Protein AF-A0A392P0U5-F1 (afdb_monomer_lite)

Radius of gyration: 18.91 Å; chains: 1; bounding box: 44×49×59 Å

Structure (mmCIF, N/CA/C/O backbone):
data_AF-A0A392P0U5-F1
#
_entry.id   AF-A0A392P0U5-F1
#
loop_
_atom_site.group_PDB
_atom_site.id
_atom_site.type_symbol
_atom_site.label_atom_id
_atom_site.label_alt_id
_atom_site.label_comp_id
_atom_site.label_asym_id
_atom_site.label_entity_id
_atom_site.label_seq_id
_atom_site.pdbx_PDB_ins_code
_atom_site.Cartn_x
_atom_site.Cartn_y
_atom_site.Cartn_z
_atom_site.occupancy
_atom_site.B_iso_or_equiv
_atom_site.auth_seq_id
_atom_site.auth_comp_id
_atom_site.auth_asym_id
_atom_site.auth_atom_id
_atom_site.pdbx_PDB_model_num
ATOM 1 N N . ARG A 1 1 ? -8.041 27.944 -4.845 1.00 43.91 1 ARG A N 1
ATOM 2 C CA . ARG A 1 1 ? -7.642 28.031 -3.416 1.00 43.91 1 ARG A CA 1
ATOM 3 C C . ARG A 1 1 ? -6.980 26.705 -3.065 1.00 43.91 1 ARG A C 1
ATOM 5 O O . ARG A 1 1 ? -7.657 25.699 -3.201 1.00 43.91 1 ARG A O 1
ATOM 12 N N . ARG A 1 2 ? -5.680 26.665 -2.731 1.00 45.03 2 ARG A N 1
ATOM 13 C CA . ARG A 1 2 ? -5.044 25.423 -2.250 1.00 45.03 2 ARG A CA 1
ATOM 14 C C . ARG A 1 2 ? -5.695 25.061 -0.916 1.00 45.03 2 ARG A C 1
ATOM 16 O O . ARG A 1 2 ? -5.668 25.883 -0.003 1.00 45.03 2 ARG A O 1
ATOM 23 N N . HIS A 1 3 ? -6.332 23.897 -0.835 1.00 48.81 3 HIS A N 1
ATOM 24 C CA . HIS A 1 3 ? -6.765 23.354 0.446 1.00 48.81 3 HIS A CA 1
ATOM 25 C C . HIS A 1 3 ? -5.497 23.015 1.232 1.00 48.81 3 HIS A C 1
ATOM 27 O O . HIS A 1 3 ? -4.807 22.061 0.900 1.00 48.81 3 HIS A O 1
ATOM 33 N N . LEU A 1 4 ? -5.192 23.793 2.274 1.00 58.38 4 LEU A N 1
ATOM 34 C CA . LEU A 1 4 ? -4.120 23.527 3.251 1.00 58.38 4 LEU A CA 1
ATOM 35 C C . LEU A 1 4 ? -4.375 22.249 4.090 1.00 58.38 4 LEU A C 1
ATOM 37 O O . LEU A 1 4 ? -3.761 22.067 5.136 1.00 58.38 4 LEU A O 1
ATOM 41 N N . GLU A 1 5 ? -5.304 21.398 3.651 1.00 76.00 5 GLU A N 1
ATOM 42 C CA . GLU A 1 5 ? -5.783 20.190 4.323 1.00 76.00 5 GLU A CA 1
ATOM 43 C C . GLU A 1 5 ? -5.198 18.909 3.710 1.00 76.00 5 GLU A C 1
ATOM 45 O O . GLU A 1 5 ? -5.207 17.873 4.369 1.00 76.00 5 GLU A O 1
ATOM 50 N N . ASP A 1 6 ? -4.685 18.948 2.472 1.00 89.31 6 ASP A N 1
ATOM 51 C CA . ASP A 1 6 ? -4.038 17.778 1.869 1.00 89.31 6 ASP A CA 1
ATOM 52 C C . ASP A 1 6 ? -2.604 17.643 2.393 1.00 89.31 6 ASP A C 1
ATOM 54 O O . ASP A 1 6 ? -1.661 18.259 1.898 1.00 89.31 6 ASP A O 1
ATOM 58 N N . GLU A 1 7 ? -2.439 16.814 3.420 1.00 92.38 7 GLU A N 1
ATOM 59 C CA . GLU A 1 7 ? -1.135 16.502 4.003 1.00 92.38 7 GLU A CA 1
ATOM 60 C C . GLU A 1 7 ? -0.182 15.810 3.006 1.00 92.38 7 GLU A C 1
ATOM 62 O O . GLU A 1 7 ? 1.023 15.795 3.241 1.00 92.38 7 GLU A O 1
ATOM 67 N N . GLY A 1 8 ? -0.696 15.268 1.894 1.00 92.31 8 GLY A N 1
ATOM 68 C CA . GLY A 1 8 ? 0.068 14.726 0.768 1.00 92.31 8 GLY A CA 1
ATOM 69 C C . GLY A 1 8 ? 0.252 15.708 -0.395 1.00 92.31 8 GLY A C 1
ATOM 70 O O . GLY A 1 8 ? 0.536 15.275 -1.513 1.00 92.31 8 GLY A O 1
ATOM 71 N N . ASP A 1 9 ? 0.047 17.014 -0.203 1.00 92.44 9 ASP A N 1
ATOM 72 C CA . ASP A 1 9 ? 0.317 18.022 -1.237 1.00 92.44 9 ASP A CA 1
ATOM 73 C C . ASP A 1 9 ? 1.823 18.150 -1.524 1.00 92.44 9 ASP A C 1
ATOM 75 O O . ASP A 1 9 ? 2.650 18.108 -0.614 1.00 92.44 9 ASP A O 1
ATOM 79 N N . TRP A 1 10 ? 2.180 18.365 -2.794 1.00 90.88 10 TRP A N 1
ATOM 80 C CA . TRP A 1 10 ? 3.565 18.537 -3.257 1.00 90.88 10 TRP A CA 1
ATOM 81 C C . TRP A 1 10 ? 4.333 19.655 -2.534 1.00 90.88 10 TRP A C 1
ATOM 83 O O . TRP A 1 10 ? 5.558 19.608 -2.449 1.00 90.88 10 TRP A O 1
ATOM 93 N N . LEU A 1 11 ? 3.630 20.637 -1.965 1.00 91.00 11 LEU A N 1
ATOM 94 C CA . LEU A 1 11 ? 4.153 21.594 -0.984 1.00 91.00 11 LEU A CA 1
ATOM 95 C C . LEU A 1 11 ? 5.059 20.940 0.074 1.00 91.00 11 LEU A C 1
ATOM 97 O O . LEU A 1 11 ? 6.048 21.545 0.478 1.00 91.00 11 LEU A O 1
ATOM 101 N N . TYR A 1 12 ? 4.715 19.732 0.523 1.00 91.12 12 TYR A N 1
ATOM 102 C CA . TYR A 1 12 ? 5.422 19.000 1.571 1.00 91.12 12 TYR A CA 1
ATOM 103 C C . TYR A 1 12 ? 6.496 18.046 1.027 1.00 91.12 12 TYR A C 1
ATOM 105 O O . TYR A 1 12 ? 7.096 17.310 1.804 1.00 91.12 12 TYR A O 1
ATOM 113 N N . ALA A 1 13 ? 6.792 18.061 -0.280 1.00 91.12 13 ALA A N 1
ATOM 114 C CA . ALA A 1 13 ? 7.710 17.108 -0.910 1.00 91.12 13 ALA A CA 1
ATOM 115 C C . ALA A 1 13 ? 9.132 17.110 -0.324 1.00 91.12 13 ALA A C 1
ATOM 117 O O . ALA A 1 13 ? 9.810 16.082 -0.358 1.00 91.12 13 ALA A O 1
ATOM 118 N N . SER A 1 14 ? 9.577 18.230 0.253 1.00 90.06 14 SER A N 1
ATOM 119 C CA . SER A 1 14 ? 10.857 18.313 0.966 1.00 90.06 14 SER A CA 1
ATOM 120 C C . SER A 1 14 ? 10.895 17.475 2.248 1.00 90.06 14 SER A C 1
ATOM 122 O O . SER A 1 14 ? 11.969 17.062 2.666 1.00 90.06 14 SER A O 1
ATOM 124 N N . GLU A 1 15 ? 9.744 17.209 2.870 1.00 92.31 15 GLU A N 1
ATOM 125 C CA . GLU A 1 15 ? 9.639 16.338 4.048 1.00 92.31 15 GLU A CA 1
ATOM 126 C C . GLU A 1 15 ? 9.617 14.851 3.669 1.00 92.31 15 GLU A C 1
ATOM 128 O O . GLU A 1 15 ? 9.859 13.995 4.509 1.00 92.31 15 GLU A O 1
ATOM 133 N N . TRP A 1 16 ? 9.288 14.517 2.420 1.00 90.44 16 TRP A N 1
ATOM 134 C CA . TRP A 1 16 ? 9.063 13.131 1.998 1.00 90.44 16 TRP A CA 1
ATOM 135 C C . TRP A 1 16 ? 10.359 12.374 1.763 1.00 90.44 16 TRP A C 1
ATOM 137 O O . TRP A 1 16 ? 10.483 11.201 2.113 1.00 90.44 16 TRP A O 1
ATOM 147 N N . TRP A 1 17 ? 11.299 13.054 1.112 1.00 84.38 17 TRP A N 1
ATOM 148 C CA . TRP A 1 17 ? 12.507 12.453 0.559 1.00 84.38 17 TRP A CA 1
ATOM 149 C C . TRP A 1 17 ? 13.780 12.882 1.279 1.00 84.38 17 TRP A C 1
ATOM 151 O O . TRP A 1 17 ? 14.844 12.354 0.944 1.00 84.38 17 TRP A O 1
ATOM 161 N N . GLY A 1 18 ? 13.660 13.807 2.231 1.00 78.75 18 GLY A N 1
ATOM 162 C CA . GLY A 1 18 ? 14.775 14.500 2.856 1.00 78.75 18 GLY A CA 1
ATOM 163 C C . GLY A 1 18 ? 15.200 15.747 2.084 1.00 78.75 18 GLY A C 1
ATOM 164 O O . GLY A 1 18 ? 14.750 16.019 0.965 1.00 78.75 18 GLY A O 1
ATOM 165 N N . SER A 1 19 ? 16.097 16.511 2.696 1.00 73.69 19 SER A N 1
ATOM 166 C CA . SER A 1 19 ? 16.739 17.686 2.106 1.00 73.69 19 SER A CA 1
ATOM 167 C C . SER A 1 19 ? 18.259 17.522 2.128 1.00 73.69 19 SER A C 1
ATOM 169 O O . SER A 1 19 ? 18.774 16.583 2.724 1.00 73.69 19 SER A O 1
ATOM 171 N N . ALA A 1 20 ? 19.003 18.453 1.525 1.00 64.12 20 ALA A N 1
ATOM 172 C CA . ALA A 1 20 ? 20.469 18.429 1.579 1.00 64.12 20 ALA A CA 1
ATOM 173 C C . ALA A 1 20 ? 21.033 18.477 3.018 1.00 64.12 20 ALA A C 1
ATOM 175 O O . ALA A 1 20 ? 22.194 18.145 3.225 1.00 64.12 20 ALA A O 1
ATOM 176 N N . SER A 1 21 ? 20.230 18.896 4.003 1.00 65.19 21 SER A N 1
ATOM 177 C CA . SER A 1 21 ? 20.602 18.936 5.422 1.00 65.19 21 SER A CA 1
ATOM 178 C C . SER A 1 21 ? 19.964 17.830 6.271 1.00 65.19 21 SER A C 1
ATOM 180 O O . SER A 1 21 ? 20.261 17.747 7.458 1.00 65.19 21 SER A O 1
ATOM 182 N N . ASP A 1 22 ? 19.067 17.019 5.703 1.00 74.38 22 ASP A N 1
ATOM 183 C CA . ASP A 1 22 ? 18.391 15.917 6.395 1.00 74.38 22 ASP A CA 1
ATOM 184 C C . ASP A 1 22 ? 18.201 14.751 5.421 1.00 74.38 22 ASP A C 1
ATOM 186 O O . ASP A 1 22 ? 17.261 14.734 4.626 1.00 74.38 22 ASP A O 1
ATOM 190 N N . GLU A 1 23 ? 19.113 13.781 5.470 1.00 79.00 23 GLU A N 1
ATOM 191 C CA . GLU A 1 23 ? 19.046 12.560 4.655 1.00 79.00 23 GLU A CA 1
ATOM 192 C C . GLU A 1 23 ? 18.018 11.544 5.194 1.00 79.00 23 GLU A C 1
ATOM 194 O O . GLU A 1 23 ? 17.762 10.503 4.578 1.00 79.00 23 GLU A O 1
ATOM 199 N N . GLY A 1 24 ? 17.379 11.860 6.325 1.00 87.81 24 GLY A N 1
ATOM 200 C CA . GLY A 1 24 ? 16.503 10.966 7.060 1.00 87.81 24 GLY A CA 1
ATOM 201 C C . GLY A 1 24 ? 17.257 9.847 7.770 1.00 87.81 24 GLY A C 1
ATOM 202 O O . GLY A 1 24 ? 18.460 9.639 7.624 1.00 87.81 24 GLY A O 1
ATOM 203 N N . LYS A 1 25 ? 16.518 9.076 8.568 1.00 94.00 25 LYS A N 1
ATOM 204 C CA . LYS A 1 25 ? 17.061 7.916 9.284 1.00 94.00 25 LYS A CA 1
ATOM 205 C C . LYS A 1 25 ? 16.688 6.625 8.572 1.00 94.00 25 LYS A C 1
ATOM 207 O O . LYS A 1 25 ? 15.505 6.331 8.424 1.00 94.00 25 LYS A O 1
ATOM 212 N N . THR A 1 26 ? 17.666 5.806 8.207 1.00 95.56 26 THR A N 1
ATOM 213 C CA . THR A 1 26 ? 17.398 4.450 7.708 1.00 95.56 26 THR A CA 1
ATOM 214 C C . THR A 1 26 ? 16.766 3.602 8.810 1.00 95.56 26 THR A C 1
ATOM 216 O O . THR A 1 26 ? 17.362 3.389 9.866 1.00 95.56 26 THR A O 1
ATOM 219 N N . VAL A 1 27 ? 15.545 3.127 8.567 1.00 96.62 27 VAL A N 1
ATOM 220 C CA . VAL A 1 27 ? 14.785 2.263 9.489 1.00 96.62 27 VAL A CA 1
ATOM 221 C C . VAL A 1 27 ? 14.705 0.818 9.004 1.00 96.62 27 VAL A C 1
ATOM 223 O O . VAL A 1 27 ? 14.401 -0.076 9.788 1.00 96.62 27 VAL A O 1
ATOM 226 N N . LEU A 1 28 ? 15.011 0.579 7.729 1.00 97.25 28 LEU A N 1
ATOM 227 C CA . LEU A 1 28 ? 15.149 -0.748 7.145 1.00 97.25 28 LEU A CA 1
ATOM 228 C C . LEU A 1 28 ? 16.136 -0.684 5.982 1.00 97.25 28 LEU A C 1
ATOM 230 O O . LEU A 1 28 ? 16.102 0.262 5.197 1.00 97.25 28 LEU A O 1
ATOM 234 N N . ARG A 1 29 ? 17.003 -1.690 5.868 1.00 97.00 29 ARG A N 1
ATOM 235 C CA . ARG A 1 29 ? 17.875 -1.893 4.709 1.00 97.00 29 ARG A CA 1
ATOM 236 C C . ARG A 1 29 ? 18.190 -3.373 4.570 1.00 97.00 29 ARG A C 1
ATOM 238 O O . ARG A 1 29 ? 18.635 -3.989 5.534 1.00 97.00 29 ARG A O 1
ATOM 245 N N . SER A 1 30 ? 17.962 -3.936 3.393 1.00 97.38 30 SER A N 1
ATOM 246 C CA . SER A 1 30 ? 18.321 -5.321 3.086 1.00 97.38 30 SER A CA 1
ATOM 247 C C . SER A 1 30 ? 18.485 -5.511 1.578 1.00 97.38 30 SER A C 1
ATOM 249 O O . SER A 1 30 ? 18.120 -4.640 0.795 1.00 97.38 30 SER A O 1
ATOM 251 N N . THR A 1 31 ? 19.053 -6.642 1.169 1.00 96.56 31 THR A N 1
ATOM 252 C CA . THR A 1 31 ? 19.209 -6.999 -0.248 1.00 96.56 31 THR A CA 1
ATOM 253 C C . THR A 1 31 ? 18.070 -7.918 -0.673 1.00 96.56 31 THR A C 1
ATOM 255 O O . THR A 1 31 ? 17.779 -8.903 0.006 1.00 96.56 31 THR A O 1
ATOM 258 N N . SER A 1 32 ? 17.412 -7.574 -1.775 1.00 93.94 32 SER A N 1
ATOM 259 C CA . SER A 1 32 ? 16.322 -8.331 -2.382 1.00 93.94 32 SER A CA 1
ATOM 260 C C . SER A 1 32 ? 16.833 -9.596 -3.066 1.00 93.94 32 SER A C 1
ATOM 262 O O . SER A 1 32 ? 17.845 -9.580 -3.765 1.00 93.94 32 SER A O 1
ATOM 264 N N . GLY A 1 33 ? 16.081 -10.689 -2.917 1.00 92.12 33 GLY A N 1
ATOM 265 C CA . GLY A 1 33 ? 16.272 -11.923 -3.685 1.00 92.12 33 GLY A CA 1
ATOM 266 C C . GLY A 1 33 ? 15.507 -11.955 -5.015 1.00 92.12 33 GLY A C 1
ATOM 267 O O . GLY A 1 33 ? 15.472 -12.999 -5.661 1.00 92.12 33 GLY A O 1
ATOM 268 N N . LYS A 1 34 ? 14.848 -10.854 -5.404 1.00 90.56 34 LYS A N 1
ATOM 269 C CA . LYS A 1 34 ? 13.916 -10.771 -6.544 1.00 90.56 34 LYS A CA 1
ATOM 270 C C . LYS A 1 34 ? 14.302 -9.721 -7.591 1.00 90.56 34 LYS A C 1
ATOM 272 O O . LYS A 1 34 ? 13.491 -9.388 -8.441 1.00 90.56 34 LYS A O 1
ATOM 277 N N . GLY A 1 35 ? 15.542 -9.230 -7.558 1.00 83.50 35 GLY A N 1
ATOM 278 C CA . GLY A 1 35 ? 16.073 -8.331 -8.591 1.00 83.50 35 GLY A CA 1
ATOM 279 C C . GLY A 1 35 ? 15.910 -6.836 -8.305 1.00 83.50 35 GLY A C 1
ATOM 280 O O . GLY A 1 35 ? 16.438 -6.029 -9.055 1.00 83.50 35 GLY A O 1
ATOM 281 N N . ASN A 1 36 ? 15.302 -6.447 -7.179 1.00 89.25 36 ASN A N 1
ATOM 282 C CA . ASN A 1 36 ? 15.199 -5.034 -6.776 1.00 89.25 36 ASN A CA 1
ATOM 283 C C . ASN A 1 36 ? 16.497 -4.466 -6.165 1.00 89.25 36 ASN A C 1
ATOM 285 O O . ASN A 1 36 ? 16.523 -3.338 -5.676 1.00 89.25 36 ASN A O 1
ATOM 289 N N . GLY A 1 37 ? 17.576 -5.257 -6.141 1.00 92.56 37 GLY A N 1
ATOM 290 C CA . GLY A 1 37 ? 18.853 -4.871 -5.548 1.00 92.56 37 GLY A CA 1
ATOM 291 C C . GLY A 1 37 ? 18.733 -4.574 -4.050 1.00 92.56 37 GLY A C 1
ATOM 292 O O . GLY A 1 37 ? 18.245 -5.409 -3.289 1.00 92.56 37 GLY A O 1
ATOM 293 N N . VAL A 1 38 ? 19.201 -3.412 -3.593 1.00 95.25 38 VAL A N 1
ATOM 294 C CA . VAL A 1 38 ? 19.081 -3.016 -2.178 1.00 95.25 38 VAL A CA 1
ATOM 295 C C . VAL A 1 38 ? 17.749 -2.319 -1.932 1.00 95.25 38 VAL A C 1
ATOM 297 O O . VAL A 1 38 ? 17.516 -1.241 -2.460 1.00 95.25 38 VAL A O 1
ATOM 300 N N . VAL A 1 39 ? 16.920 -2.872 -1.051 1.00 96.56 39 VAL A N 1
ATOM 301 C CA . VAL A 1 39 ? 15.686 -2.230 -0.585 1.00 96.56 39 VAL A CA 1
ATOM 302 C C . VAL A 1 39 ? 15.972 -1.489 0.716 1.00 96.56 39 VAL A C 1
ATOM 304 O O . VAL A 1 39 ? 16.401 -2.096 1.705 1.00 96.56 39 VAL A O 1
ATOM 307 N N . SER A 1 40 ? 15.719 -0.182 0.739 1.00 96.12 40 SER A N 1
ATOM 308 C CA . SER A 1 40 ? 15.883 0.658 1.926 1.00 96.12 40 SER A CA 1
ATOM 309 C C . SER A 1 40 ? 14.642 1.503 2.211 1.00 96.12 40 SER A C 1
ATOM 311 O O . SER A 1 40 ? 13.916 1.908 1.305 1.00 96.12 40 SER A O 1
ATOM 313 N N . VAL A 1 41 ? 14.377 1.753 3.496 1.00 97.19 41 VAL A N 1
ATOM 314 C CA . VAL A 1 41 ? 13.339 2.683 3.952 1.00 97.19 41 VAL A CA 1
ATOM 315 C C . VAL A 1 41 ? 13.977 3.735 4.843 1.00 97.19 41 VAL A C 1
ATOM 317 O O . VAL A 1 41 ? 14.573 3.400 5.872 1.00 97.19 41 VAL A O 1
ATOM 320 N N . THR A 1 42 ? 13.808 5.006 4.477 1.00 95.94 42 THR A N 1
ATOM 321 C CA . THR A 1 42 ? 14.214 6.145 5.307 1.00 95.94 42 THR A CA 1
ATOM 322 C C . THR A 1 42 ? 13.023 6.832 5.959 1.00 95.94 42 THR A C 1
ATOM 324 O O . THR A 1 42 ? 11.899 6.820 5.455 1.00 95.94 42 THR A O 1
ATOM 327 N N . ALA A 1 43 ? 13.277 7.382 7.139 1.00 96.62 43 ALA A N 1
ATOM 328 C CA . ALA A 1 43 ? 12.330 8.050 8.007 1.00 96.62 43 ALA A CA 1
ATOM 329 C C . ALA A 1 43 ? 12.621 9.547 8.060 1.00 96.62 43 ALA A C 1
ATOM 331 O O . ALA A 1 43 ? 13.726 9.930 8.441 1.00 96.62 43 ALA A O 1
ATOM 332 N N . HIS A 1 44 ? 11.604 10.359 7.781 1.00 95.25 44 HIS A N 1
ATOM 333 C CA . HIS A 1 44 ? 11.684 11.819 7.825 1.00 95.25 44 HIS A CA 1
ATOM 334 C C . HIS A 1 44 ? 10.571 12.377 8.717 1.00 95.25 44 HIS A C 1
ATOM 336 O O . HIS A 1 44 ? 9.471 11.813 8.729 1.00 95.25 44 HIS A O 1
ATOM 342 N N . PRO A 1 45 ? 10.803 13.446 9.493 1.00 94.06 45 PRO A N 1
ATOM 343 C CA . PRO A 1 45 ? 9.744 14.089 10.267 1.00 94.06 45 PRO A CA 1
ATOM 344 C C . PRO A 1 45 ? 8.619 14.613 9.363 1.00 94.06 45 PRO A C 1
ATOM 346 O O . PRO A 1 45 ? 8.884 15.107 8.271 1.00 94.06 45 PRO A O 1
ATOM 349 N N . SER A 1 46 ? 7.368 14.549 9.825 1.00 94.44 46 SER A N 1
ATOM 350 C CA . SER A 1 46 ? 6.260 15.262 9.179 1.00 94.44 46 SER A CA 1
ATOM 351 C C . SER A 1 46 ? 5.821 16.457 10.018 1.00 94.44 46 SER A C 1
ATOM 353 O O . SER A 1 46 ? 5.650 16.337 11.232 1.00 94.44 46 SER A O 1
ATOM 355 N N . SER A 1 47 ? 5.592 17.604 9.374 1.00 92.62 47 SER A N 1
ATOM 356 C CA . SER A 1 47 ? 5.079 18.806 10.052 1.00 92.62 47 SER A CA 1
ATOM 357 C C . SER A 1 47 ? 3.576 18.748 10.351 1.00 92.62 47 SER A C 1
ATOM 359 O O . SER A 1 47 ? 3.056 19.574 11.109 1.00 92.62 47 SER A O 1
ATOM 361 N N . ARG A 1 48 ? 2.864 17.783 9.754 1.00 93.06 48 ARG A N 1
ATOM 362 C CA . ARG A 1 48 ? 1.411 17.620 9.864 1.00 93.06 48 ARG A CA 1
ATOM 363 C C . ARG A 1 48 ? 1.028 16.223 10.373 1.00 93.06 48 ARG A C 1
ATOM 365 O O . ARG A 1 48 ? 1.768 15.278 10.105 1.00 93.06 48 ARG A O 1
ATOM 372 N N . PRO A 1 49 ? -0.129 16.072 11.029 1.00 92.69 49 PRO A N 1
ATOM 373 C CA . PRO A 1 49 ? -0.878 17.141 11.680 1.00 92.69 49 PRO A CA 1
ATOM 374 C C . PRO A 1 49 ? -0.029 17.805 12.770 1.00 92.69 49 PRO A C 1
ATOM 376 O O . PRO A 1 49 ? 0.941 17.231 13.280 1.00 92.69 49 PRO A O 1
ATOM 379 N N . ASN A 1 50 ? -0.371 19.045 13.109 1.00 90.25 50 ASN A N 1
ATOM 380 C CA . ASN A 1 50 ? 0.411 19.790 14.088 1.00 90.25 50 ASN A CA 1
ATOM 381 C C . ASN A 1 50 ? 0.243 19.177 15.493 1.00 90.25 50 ASN A C 1
ATOM 383 O O . ASN A 1 50 ? -0.756 18.516 15.780 1.00 90.25 50 ASN A O 1
ATOM 387 N N . ARG A 1 51 ? 1.195 19.417 16.403 1.00 91.00 51 ARG A N 1
ATOM 388 C CA . ARG A 1 51 ? 1.183 18.795 17.741 1.00 91.00 51 ARG A CA 1
ATOM 389 C C . ARG A 1 51 ? -0.076 19.103 18.566 1.00 91.00 51 ARG A C 1
ATOM 391 O O . ARG A 1 51 ? -0.483 18.274 19.374 1.00 91.00 51 ARG A O 1
ATOM 398 N N . MET A 1 52 ? -0.725 20.249 18.348 1.00 90.50 52 MET A N 1
ATOM 399 C CA . MET A 1 52 ? -1.975 20.599 19.038 1.00 90.50 52 MET A CA 1
ATOM 400 C C . MET A 1 52 ? -3.144 19.703 18.602 1.00 90.50 52 MET A C 1
ATOM 402 O O . MET A 1 52 ? -4.061 19.452 19.384 1.00 90.50 52 MET A O 1
ATOM 406 N N . GLU A 1 53 ? -3.095 19.172 17.379 1.00 91.44 53 GLU A N 1
ATOM 407 C CA . GLU A 1 53 ? -4.108 18.272 16.819 1.00 91.44 53 GLU A CA 1
ATOM 408 C C . GLU A 1 53 ? -3.945 16.821 17.290 1.00 91.44 53 GLU A C 1
ATOM 410 O O . GLU A 1 53 ? -4.882 16.031 17.169 1.00 91.44 53 GLU A O 1
ATOM 415 N N . TRP A 1 54 ? -2.804 16.452 17.885 1.00 94.81 54 TRP A N 1
ATOM 416 C CA . TRP A 1 54 ? -2.554 15.072 18.322 1.00 94.81 54 TRP A CA 1
ATOM 417 C C . TRP A 1 54 ? -3.554 14.619 19.387 1.00 94.81 54 TRP A C 1
ATOM 419 O O . TRP A 1 54 ? -4.064 13.509 19.303 1.00 94.81 54 TRP A O 1
ATOM 429 N N . SER A 1 55 ? -3.948 15.509 20.301 1.00 93.50 55 SER A N 1
ATOM 430 C CA . SER A 1 55 ? -4.975 15.227 21.319 1.00 93.50 55 SER A CA 1
ATOM 431 C C . SER A 1 55 ? -6.348 14.864 20.729 1.00 93.50 55 SER A C 1
ATOM 433 O O . SER A 1 55 ? -7.150 14.168 21.354 1.00 93.50 55 SER A O 1
ATOM 435 N N . LYS A 1 56 ? -6.662 15.343 19.518 1.00 93.50 56 LYS A N 1
ATOM 436 C CA . LYS A 1 56 ? -7.882 14.961 18.795 1.00 93.50 56 LYS A CA 1
ATOM 437 C C . LYS A 1 56 ? -7.756 13.537 18.257 1.00 93.50 56 LYS A C 1
ATOM 439 O O . LYS A 1 56 ? -8.711 12.775 18.367 1.00 93.50 56 LYS A O 1
ATOM 444 N N . MET A 1 57 ? -6.587 13.184 17.721 1.00 93.50 57 MET A N 1
ATOM 445 C CA . MET A 1 57 ? -6.302 11.828 17.254 1.00 93.50 57 MET A CA 1
ATOM 446 C C . MET A 1 57 ? -6.282 10.818 18.408 1.00 93.50 57 MET A C 1
ATOM 448 O O . MET A 1 57 ? -6.904 9.771 18.299 1.00 93.50 57 MET A O 1
ATOM 452 N N . GLU A 1 58 ? -5.647 11.148 19.534 1.00 94.75 58 GLU A N 1
ATOM 453 C CA . GLU A 1 58 ? -5.619 10.296 20.734 1.00 94.75 58 GLU A CA 1
ATOM 454 C C . GLU A 1 58 ? -7.037 10.004 21.248 1.00 94.75 58 GLU A C 1
ATOM 456 O O . GLU A 1 58 ? -7.382 8.850 21.486 1.00 94.75 58 GLU A O 1
ATOM 461 N N . ARG A 1 59 ? -7.906 11.024 21.323 1.00 93.19 59 ARG A N 1
ATOM 462 C CA . ARG A 1 59 ? -9.324 10.832 21.686 1.00 93.19 59 ARG A CA 1
ATOM 463 C C . ARG A 1 59 ? -10.076 9.948 20.697 1.00 93.19 59 ARG A C 1
ATOM 465 O O . ARG A 1 59 ? -10.890 9.130 21.108 1.00 93.19 59 ARG A O 1
ATOM 472 N N . TRP A 1 60 ? -9.817 10.112 19.404 1.00 92.69 60 TRP A N 1
ATOM 473 C CA . TRP A 1 60 ? -10.440 9.285 18.376 1.00 92.69 60 TRP A CA 1
ATOM 474 C C . TRP A 1 60 ? -9.977 7.823 18.448 1.00 92.69 60 TRP A C 1
ATOM 476 O O . TRP A 1 60 ? -10.804 6.922 18.319 1.00 92.69 60 TRP A O 1
ATOM 486 N N . LEU A 1 61 ? -8.687 7.578 18.709 1.00 91.75 61 LEU A N 1
ATOM 487 C CA . LEU A 1 61 ? -8.155 6.233 18.946 1.00 91.75 61 LEU A CA 1
ATOM 488 C C . LEU A 1 61 ? -8.802 5.610 20.182 1.00 91.75 61 LEU A C 1
ATOM 490 O O . LEU A 1 61 ? -9.229 4.463 20.125 1.00 91.75 61 LEU A O 1
ATOM 494 N N . GLN A 1 62 ? -8.941 6.382 21.261 1.00 89.50 62 GLN A N 1
ATOM 495 C CA . GLN A 1 62 ? -9.575 5.919 22.491 1.00 89.50 62 GLN A CA 1
ATOM 496 C C . GLN A 1 62 ? -11.040 5.522 22.271 1.00 89.50 62 GLN A C 1
ATOM 498 O O . GLN A 1 62 ? -11.445 4.430 22.661 1.00 89.50 62 GLN A O 1
ATOM 503 N N . GLN A 1 63 ? -11.810 6.356 21.566 1.00 90.06 63 GLN A N 1
ATOM 504 C CA . GLN A 1 63 ? -13.188 6.028 21.201 1.00 90.06 63 GLN A CA 1
ATOM 505 C C . GLN A 1 63 ? -13.256 4.736 20.372 1.00 90.06 63 GLN A C 1
ATOM 507 O O . GLN A 1 63 ? -14.121 3.895 20.599 1.00 90.06 63 GLN A O 1
ATOM 512 N N . ARG A 1 64 ? -12.325 4.539 19.430 1.00 89.19 64 ARG A N 1
ATOM 513 C CA . ARG A 1 64 ? -12.258 3.300 18.646 1.00 89.19 64 ARG A CA 1
ATOM 514 C C . ARG A 1 64 ? -11.897 2.076 19.478 1.00 89.19 64 ARG A C 1
ATOM 516 O O . ARG A 1 64 ? -12.475 1.022 19.240 1.00 89.19 64 ARG A O 1
ATOM 523 N N . CYS A 1 65 ? -10.981 2.198 20.437 1.00 88.75 65 CYS A N 1
ATOM 524 C CA . CYS A 1 65 ? -10.681 1.120 21.380 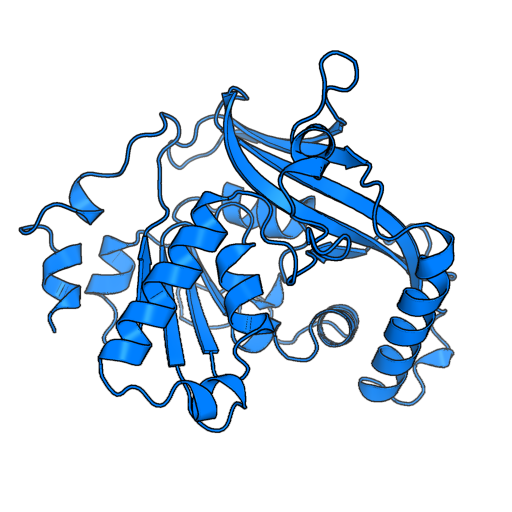1.00 88.75 65 CYS A CA 1
ATOM 525 C C . CYS A 1 65 ? -11.940 0.677 22.131 1.00 88.75 65 CYS A C 1
ATOM 527 O O . CYS A 1 65 ? -12.190 -0.517 22.246 1.00 88.75 65 CYS A O 1
ATOM 529 N N . GLU A 1 66 ? -12.749 1.629 22.598 1.00 87.06 66 GLU A N 1
ATOM 530 C CA . GLU A 1 66 ? -14.000 1.347 23.311 1.00 87.06 66 GLU A CA 1
ATOM 531 C C . GLU A 1 66 ? -15.072 0.721 22.406 1.00 87.06 66 GLU A C 1
ATOM 533 O O . GLU A 1 66 ? -15.795 -0.167 22.854 1.00 87.06 66 GLU A O 1
ATOM 538 N N . GLU A 1 67 ? -15.155 1.141 21.137 1.00 87.81 67 GLU A N 1
ATOM 539 C CA . GLU A 1 67 ? -16.050 0.545 20.132 1.00 87.81 67 GLU A CA 1
ATOM 540 C C . GLU A 1 67 ? -15.678 -0.910 19.809 1.00 87.81 67 GLU A C 1
ATOM 542 O O . GLU A 1 67 ? -16.556 -1.766 19.717 1.00 87.81 67 GLU A O 1
ATOM 547 N N . VAL A 1 68 ? -14.385 -1.180 19.614 1.00 85.00 68 VAL A N 1
ATOM 548 C CA . VAL A 1 68 ? -13.863 -2.501 19.230 1.00 85.00 68 VAL A CA 1
ATOM 549 C C . VAL A 1 68 ? -13.858 -3.463 20.417 1.00 85.00 68 VAL A C 1
ATOM 551 O O . VAL A 1 68 ? -14.177 -4.641 20.274 1.00 85.00 68 VAL A O 1
ATOM 554 N N . HIS A 1 69 ? -13.514 -2.968 21.605 1.00 80.88 69 HIS A N 1
ATOM 555 C CA . HIS A 1 69 ? -13.396 -3.783 22.803 1.00 80.88 69 HIS A CA 1
ATOM 556 C C . HIS A 1 69 ? -13.970 -3.051 24.029 1.00 80.88 69 HIS A C 1
ATOM 558 O O . HIS A 1 69 ? -13.240 -2.396 24.780 1.00 80.88 69 HIS A O 1
ATOM 564 N N . PRO A 1 70 ? -15.285 -3.161 24.286 1.00 76.56 70 PRO A N 1
ATOM 565 C CA . PRO A 1 70 ? -15.901 -2.558 25.463 1.00 76.56 70 PRO A CA 1
ATOM 566 C C . PRO A 1 70 ? -15.207 -3.024 26.754 1.00 76.56 70 PRO A C 1
ATOM 568 O O . PRO A 1 70 ? -15.131 -4.218 27.030 1.00 76.56 70 PRO A O 1
ATOM 571 N N . GLY A 1 71 ? -14.683 -2.083 27.547 1.00 66.94 71 GLY A N 1
ATOM 572 C CA . GLY A 1 71 ? -13.914 -2.384 28.764 1.00 66.94 71 GLY A CA 1
ATOM 573 C C . GLY A 1 71 ? -12.387 -2.382 28.600 1.00 66.94 71 GLY A C 1
ATOM 574 O O . GLY A 1 71 ? -11.681 -2.625 29.576 1.00 66.94 71 GLY A O 1
ATOM 575 N N . TYR A 1 72 ? -11.857 -2.028 27.420 1.00 65.12 72 TYR A N 1
ATOM 576 C CA . TYR A 1 72 ? -10.407 -1.933 27.162 1.00 65.12 72 TYR A CA 1
ATOM 577 C C . TYR A 1 72 ? -9.651 -0.880 27.991 1.00 65.12 72 TYR A C 1
ATOM 579 O O . TYR A 1 72 ? -8.423 -0.832 27.959 1.00 65.12 72 TYR A O 1
ATOM 587 N N . GLY A 1 73 ? -10.353 -0.035 28.754 1.00 57.81 73 GLY A N 1
ATOM 588 C CA . GLY A 1 73 ? -9.763 1.065 29.528 1.00 57.81 73 GLY A CA 1
ATOM 589 C C . GLY A 1 73 ? -8.733 0.649 30.590 1.00 57.81 73 GLY A C 1
ATOM 590 O O . GLY A 1 73 ? -8.015 1.504 31.100 1.00 57.81 73 GLY A O 1
ATOM 591 N N . GLY A 1 74 ? -8.621 -0.645 30.914 1.00 62.84 74 GLY A N 1
ATOM 592 C CA . GLY A 1 74 ? -7.600 -1.164 31.831 1.00 62.84 74 GLY A CA 1
ATOM 593 C C . GLY A 1 74 ? -6.194 -1.285 31.231 1.00 62.84 74 GLY A C 1
ATOM 594 O O . GLY A 1 74 ? -5.230 -1.420 31.981 1.00 62.84 74 GLY A O 1
ATOM 595 N N . ASP A 1 75 ? -6.058 -1.224 29.903 1.00 67.75 75 ASP A N 1
ATOM 596 C CA . ASP A 1 75 ? -4.817 -1.572 29.197 1.00 67.75 75 ASP A CA 1
ATOM 597 C C . ASP A 1 75 ? -3.995 -0.347 28.742 1.00 67.75 75 ASP A C 1
ATOM 599 O O . ASP A 1 75 ? -3.056 -0.490 27.956 1.00 67.75 75 ASP A O 1
ATOM 603 N N . GLY A 1 76 ? -4.319 0.839 29.278 1.00 76.75 76 GLY A N 1
ATOM 604 C CA . GLY A 1 76 ? -3.636 2.115 29.032 1.00 76.75 76 GLY A CA 1
ATOM 605 C C . GLY A 1 76 ? -4.071 2.818 27.740 1.00 76.75 76 GLY A C 1
ATOM 606 O O . GLY A 1 76 ? -4.375 2.177 26.735 1.00 76.75 76 GLY A O 1
ATOM 607 N N . ASN A 1 77 ? -4.078 4.154 27.750 1.00 87.19 77 ASN A N 1
ATOM 608 C CA . ASN A 1 77 ? -4.469 4.938 26.576 1.00 87.19 77 ASN A CA 1
ATOM 609 C C . ASN A 1 77 ? -3.404 4.856 25.471 1.00 87.19 77 ASN A C 1
ATOM 611 O O . ASN A 1 77 ? -2.205 4.739 25.747 1.00 87.19 77 ASN A O 1
ATOM 615 N N . LEU A 1 78 ? -3.831 4.984 24.212 1.00 91.19 78 LEU A N 1
ATOM 616 C CA . LEU A 1 78 ? -2.916 5.165 23.083 1.00 91.19 78 LEU A CA 1
ATOM 617 C C . LEU A 1 78 ? -2.459 6.624 22.998 1.00 91.19 78 LEU A C 1
ATOM 619 O O . LEU A 1 78 ? -3.277 7.542 22.924 1.00 91.19 78 LEU A O 1
ATOM 623 N N . ARG A 1 79 ? -1.142 6.832 22.962 1.00 94.19 79 ARG A N 1
ATOM 624 C CA . ARG A 1 79 ? -0.506 8.145 22.806 1.00 94.19 79 ARG A CA 1
ATOM 625 C C . ARG A 1 79 ? 0.157 8.273 21.459 1.00 94.19 79 ARG A C 1
ATOM 627 O O . ARG A 1 79 ? 0.805 7.341 20.990 1.00 94.19 79 ARG A O 1
ATOM 634 N N . VAL A 1 80 ? 0.022 9.447 20.855 1.00 96.56 80 VAL A N 1
ATOM 635 C CA . VAL A 1 80 ? 0.688 9.773 19.595 1.00 96.56 80 VAL A CA 1
ATOM 636 C C . VAL A 1 80 ? 2.101 10.251 19.904 1.00 96.56 80 VAL A C 1
ATOM 638 O O . VAL A 1 80 ? 2.304 11.254 20.586 1.00 96.56 80 VAL A O 1
ATOM 641 N N . LEU A 1 81 ? 3.087 9.534 19.369 1.00 96.00 81 LEU A N 1
ATOM 642 C CA . LEU A 1 81 ? 4.505 9.884 19.479 1.00 96.00 81 LEU A CA 1
ATOM 643 C C . LEU A 1 81 ? 4.935 10.859 18.380 1.00 96.00 81 LEU A C 1
ATOM 645 O O . LEU A 1 81 ? 5.842 11.666 18.577 1.00 96.00 81 LEU A O 1
ATOM 649 N N . GLY A 1 82 ? 4.278 10.788 17.223 1.00 96.50 82 GLY A N 1
ATOM 650 C CA . GLY A 1 82 ? 4.478 11.719 16.124 1.00 96.50 82 GLY A CA 1
ATOM 651 C C . GLY A 1 82 ? 4.085 11.142 14.774 1.00 96.50 82 GLY A C 1
ATOM 652 O O . GLY A 1 82 ? 3.554 10.036 14.675 1.00 96.50 82 GLY A O 1
ATOM 653 N N . TYR A 1 83 ? 4.375 11.914 13.730 1.00 97.38 83 TYR A N 1
ATOM 654 C CA . TYR A 1 83 ? 4.121 11.548 12.344 1.00 97.38 83 TYR A CA 1
ATOM 655 C C . TYR A 1 83 ? 5.412 11.635 11.549 1.00 97.38 83 TYR A C 1
ATOM 657 O O . TYR A 1 83 ? 6.219 12.548 11.738 1.00 97.38 83 TYR A O 1
ATOM 665 N N . GLN A 1 84 ? 5.612 10.665 10.668 1.00 96.75 84 GLN A N 1
ATOM 666 C CA . GLN A 1 84 ? 6.809 10.560 9.852 1.00 96.75 84 GLN A CA 1
ATOM 667 C C . GLN A 1 84 ? 6.442 10.207 8.417 1.00 96.75 84 GLN A C 1
ATOM 669 O O . GLN A 1 84 ? 5.509 9.443 8.168 1.00 96.75 84 GLN A O 1
ATOM 674 N N . TRP A 1 85 ? 7.213 10.727 7.474 1.00 97.06 85 TRP A N 1
ATOM 675 C CA . TRP A 1 85 ? 7.250 10.204 6.121 1.00 97.06 85 TRP A CA 1
ATOM 676 C C . TRP A 1 85 ? 8.196 9.006 6.066 1.00 97.06 85 TRP A C 1
ATOM 678 O O . TRP A 1 85 ? 9.223 8.952 6.752 1.00 97.06 85 TRP A O 1
ATOM 688 N N . ARG A 1 86 ? 7.818 8.014 5.266 1.00 97.25 86 ARG A N 1
ATOM 689 C CA . ARG A 1 86 ? 8.606 6.821 4.975 1.00 97.25 86 ARG A CA 1
ATOM 690 C C . ARG A 1 86 ? 8.852 6.762 3.483 1.00 97.25 86 ARG A C 1
ATOM 692 O O . ARG A 1 86 ? 7.890 6.722 2.719 1.00 97.25 86 ARG A O 1
ATOM 699 N N . ALA A 1 87 ? 10.118 6.752 3.096 1.00 95.81 87 ALA A N 1
ATOM 700 C CA . ALA A 1 87 ? 10.544 6.691 1.708 1.00 95.81 87 ALA A CA 1
ATOM 701 C C . ALA A 1 87 ? 11.181 5.332 1.421 1.00 95.81 87 ALA A C 1
ATOM 703 O O . ALA A 1 87 ? 12.256 5.043 1.943 1.00 95.81 87 ALA A O 1
ATOM 704 N N . LEU A 1 88 ? 10.516 4.523 0.598 1.00 95.62 88 LEU A N 1
ATOM 705 C CA . LEU A 1 88 ? 11.039 3.270 0.062 1.00 95.62 88 LEU A CA 1
ATOM 706 C C . LEU A 1 88 ? 11.907 3.561 -1.162 1.00 95.62 88 LEU A C 1
ATOM 708 O O . LEU A 1 88 ? 11.491 4.306 -2.058 1.00 95.62 88 LEU A O 1
ATOM 712 N N . ARG A 1 89 ? 13.094 2.959 -1.205 1.00 93.31 89 ARG A N 1
ATOM 713 C CA . ARG A 1 89 ? 14.049 3.101 -2.302 1.00 93.31 89 ARG A CA 1
ATOM 714 C C . ARG A 1 89 ? 14.622 1.759 -2.722 1.00 93.31 89 ARG A C 1
ATOM 716 O O . ARG A 1 89 ? 14.818 0.885 -1.876 1.00 93.31 89 ARG A O 1
ATOM 723 N N . PHE A 1 90 ? 14.943 1.655 -4.007 1.00 93.56 90 PHE A N 1
ATOM 724 C CA . PHE A 1 90 ? 15.801 0.603 -4.546 1.00 93.56 90 PHE A CA 1
ATOM 725 C C . PHE A 1 90 ? 17.174 1.174 -4.878 1.00 93.56 90 PHE A C 1
ATOM 727 O O . PHE A 1 90 ? 17.286 2.300 -5.367 1.00 93.56 90 PHE A O 1
ATOM 734 N N . ASN A 1 91 ? 18.220 0.411 -4.567 1.00 91.19 91 ASN A N 1
ATOM 735 C CA . ASN A 1 91 ? 19.621 0.752 -4.823 1.00 91.19 91 ASN A CA 1
ATOM 736 C C . ASN A 1 91 ? 20.025 2.136 -4.293 1.00 91.19 91 ASN A C 1
ATOM 738 O O . ASN A 1 91 ? 20.914 2.779 -4.838 1.00 91.19 91 ASN A O 1
ATOM 742 N N . ASP A 1 92 ? 19.332 2.608 -3.251 1.00 82.38 92 ASP A N 1
ATOM 743 C CA . ASP A 1 92 ? 19.459 3.935 -2.638 1.00 82.38 92 ASP A CA 1
ATOM 744 C C . ASP A 1 92 ? 19.149 5.133 -3.583 1.00 82.38 92 ASP A C 1
ATOM 746 O O . ASP A 1 92 ? 19.038 6.275 -3.129 1.00 82.38 92 ASP A O 1
ATOM 750 N N . VAL A 1 93 ? 18.883 4.881 -4.872 1.00 77.38 93 VAL A N 1
ATOM 751 C CA . VAL A 1 93 ? 18.649 5.897 -5.913 1.00 77.38 93 VAL A CA 1
ATOM 752 C C . VAL A 1 93 ? 17.178 5.954 -6.327 1.00 77.38 93 VAL A C 1
ATOM 754 O O . VAL A 1 93 ? 16.569 7.029 -6.289 1.00 77.38 93 VAL A O 1
ATOM 757 N N . THR A 1 94 ? 16.587 4.814 -6.680 1.00 80.88 94 THR A N 1
ATOM 758 C CA . THR A 1 94 ? 15.255 4.751 -7.288 1.00 80.88 94 THR A CA 1
ATOM 759 C C . THR A 1 94 ? 14.185 4.980 -6.229 1.00 80.88 94 THR A C 1
ATOM 761 O O . THR A 1 94 ? 14.068 4.221 -5.266 1.00 80.88 94 THR A O 1
ATOM 764 N N . ARG A 1 95 ? 13.404 6.055 -6.378 1.00 81.19 95 ARG A N 1
ATOM 765 C CA . ARG A 1 95 ? 12.326 6.427 -5.452 1.00 81.19 95 ARG A CA 1
ATOM 766 C C . ARG A 1 95 ? 11.070 5.631 -5.780 1.00 81.19 95 ARG A C 1
ATOM 768 O O . ARG A 1 95 ? 10.364 5.975 -6.716 1.00 81.19 95 ARG A O 1
ATOM 775 N N . GLN A 1 96 ? 10.785 4.614 -4.977 1.00 84.81 96 GLN A N 1
ATOM 776 C CA . GLN A 1 96 ? 9.694 3.677 -5.244 1.00 84.81 96 GLN A CA 1
ATOM 777 C C . GLN A 1 96 ? 8.379 4.116 -4.607 1.00 84.81 96 GLN A C 1
ATOM 779 O O . GLN A 1 96 ? 7.323 4.083 -5.224 1.00 84.81 96 GLN A O 1
ATOM 784 N N . SER A 1 97 ? 8.402 4.541 -3.342 1.00 92.88 97 SER A N 1
ATOM 785 C CA . SER A 1 97 ? 7.170 4.936 -2.652 1.00 92.88 97 SER A CA 1
ATOM 786 C C . SER A 1 97 ? 7.424 5.921 -1.522 1.00 92.88 97 SER A C 1
ATOM 788 O O . SER A 1 97 ? 8.438 5.850 -0.831 1.00 92.88 97 SER A O 1
ATOM 790 N N . THR A 1 98 ? 6.452 6.801 -1.283 1.00 95.31 98 THR A N 1
ATOM 791 C CA . THR A 1 98 ? 6.366 7.614 -0.066 1.00 95.31 98 THR A CA 1
ATOM 792 C C . THR A 1 98 ? 5.037 7.373 0.620 1.00 95.31 98 THR A C 1
ATOM 794 O O . THR A 1 98 ? 3.981 7.483 -0.002 1.00 95.31 98 THR A O 1
ATOM 797 N N . THR A 1 99 ? 5.087 7.122 1.924 1.00 97.12 99 THR A N 1
ATOM 798 C CA . THR A 1 99 ? 3.892 6.958 2.754 1.00 97.12 99 THR A CA 1
ATOM 799 C C . THR A 1 99 ? 4.021 7.777 4.025 1.00 97.12 99 THR A C 1
ATOM 801 O O . THR A 1 99 ? 5.106 7.859 4.602 1.00 97.12 99 THR A O 1
ATOM 804 N N . LYS A 1 100 ? 2.914 8.328 4.511 1.00 97.69 100 LYS A N 1
ATOM 805 C CA . LYS A 1 100 ? 2.869 8.957 5.829 1.00 97.69 100 LYS A CA 1
ATOM 806 C C . LYS A 1 100 ? 2.488 7.935 6.888 1.00 97.69 100 LYS A C 1
ATOM 808 O O . LYS A 1 100 ? 1.580 7.144 6.661 1.00 97.69 100 LYS A O 1
ATOM 813 N N . VAL A 1 101 ? 3.145 7.968 8.040 1.00 97.94 101 VAL A N 1
ATOM 814 C CA . VAL A 1 101 ? 2.937 7.023 9.140 1.00 97.94 101 VAL A CA 1
ATOM 815 C C . VAL A 1 101 ? 2.754 7.780 10.447 1.00 97.94 101 VAL A C 1
ATOM 817 O O . VAL A 1 101 ? 3.537 8.671 10.769 1.00 97.94 101 VAL A O 1
ATOM 820 N N . MET A 1 102 ? 1.728 7.406 11.204 1.00 97.75 102 MET A N 1
ATOM 821 C CA . MET A 1 102 ? 1.548 7.796 12.598 1.00 97.75 102 MET A CA 1
ATOM 822 C C . MET A 1 102 ? 2.216 6.762 13.499 1.00 97.75 102 MET A C 1
ATOM 824 O O . MET A 1 102 ? 2.046 5.559 13.300 1.00 97.75 102 MET A O 1
ATOM 828 N N . LEU A 1 103 ? 2.953 7.239 14.496 1.00 97.06 103 LEU A N 1
ATOM 829 C CA . LEU A 1 103 ? 3.571 6.420 15.526 1.00 97.06 103 LEU A CA 1
ATOM 830 C C . LEU A 1 103 ? 2.771 6.575 16.812 1.00 97.06 103 LEU A C 1
ATOM 832 O O . LEU A 1 103 ? 2.527 7.697 17.263 1.00 97.06 103 LEU A O 1
ATOM 836 N N . THR A 1 104 ? 2.394 5.453 17.410 1.00 95.69 104 THR A N 1
ATOM 837 C CA . THR A 1 104 ? 1.672 5.426 18.685 1.00 95.69 104 THR A CA 1
ATOM 838 C C . THR A 1 104 ? 2.280 4.411 19.635 1.00 95.69 104 THR A C 1
ATOM 840 O O . THR A 1 104 ? 2.929 3.467 19.197 1.00 95.69 104 THR A O 1
ATOM 843 N N . CYS A 1 105 ? 2.074 4.587 20.932 1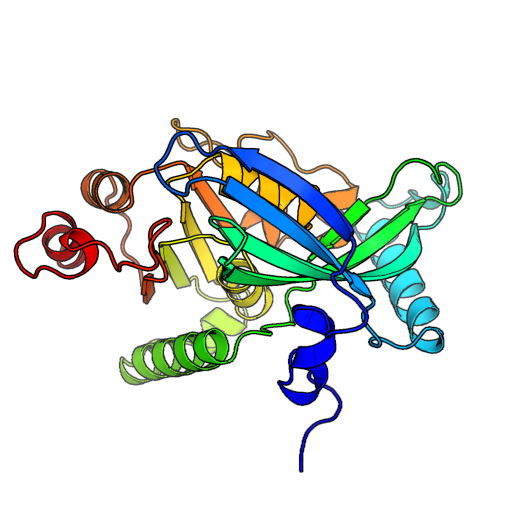.00 94.12 105 CYS A N 1
ATOM 844 C CA . CYS A 1 105 ? 2.362 3.567 21.937 1.00 94.12 105 CYS A CA 1
ATOM 845 C C . CYS A 1 105 ? 1.258 3.561 22.991 1.00 94.12 105 CYS A C 1
ATOM 847 O O . CYS A 1 105 ? 0.431 4.475 23.040 1.00 94.12 105 CYS A O 1
ATOM 849 N N . ARG A 1 106 ? 1.244 2.537 23.843 1.00 89.88 106 ARG A N 1
ATOM 850 C CA . ARG A 1 106 ? 0.391 2.552 25.034 1.00 89.88 106 ARG A CA 1
ATOM 851 C C . ARG A 1 106 ? 1.133 3.183 26.196 1.00 89.88 106 ARG A C 1
ATOM 853 O O . ARG A 1 106 ? 2.314 2.906 26.384 1.00 89.88 106 ARG A O 1
ATOM 860 N N . GLU A 1 107 ? 0.430 3.966 27.011 1.00 89.25 107 GLU A N 1
ATOM 861 C CA . GLU A 1 107 ? 1.022 4.615 28.193 1.00 89.25 107 GLU A CA 1
ATOM 862 C C . GLU A 1 107 ? 1.674 3.614 29.156 1.00 89.25 107 GLU A C 1
ATOM 864 O O . GLU A 1 107 ? 2.720 3.904 29.730 1.00 89.25 107 GLU A O 1
ATOM 869 N N . ASN A 1 108 ? 1.086 2.426 29.307 1.00 88.12 108 ASN A N 1
ATOM 870 C CA . ASN A 1 108 ? 1.594 1.376 30.190 1.00 88.12 108 ASN A CA 1
ATOM 871 C C . ASN A 1 108 ? 2.679 0.483 29.555 1.00 88.12 108 ASN A C 1
ATOM 873 O O . ASN A 1 108 ? 3.286 -0.305 30.275 1.00 88.12 108 ASN A O 1
ATOM 877 N N . LYS A 1 109 ? 2.904 0.580 28.236 1.00 89.88 109 LYS A N 1
ATOM 878 C CA . LYS A 1 109 ? 3.887 -0.205 27.464 1.00 89.88 109 LYS A CA 1
ATOM 879 C C . LYS A 1 109 ? 4.584 0.690 26.428 1.00 89.88 109 LYS A C 1
ATOM 881 O O . LYS A 1 109 ? 4.392 0.504 25.220 1.00 89.88 109 LYS A O 1
ATOM 886 N N . PRO A 1 110 ? 5.335 1.718 26.868 1.00 88.25 110 PRO A N 1
ATOM 887 C CA . PRO A 1 110 ? 5.934 2.709 25.974 1.00 88.25 110 PRO A CA 1
ATOM 888 C C . PRO A 1 110 ? 6.991 2.125 25.022 1.00 88.25 110 PRO A C 1
ATOM 890 O O . PRO A 1 110 ? 7.307 2.745 24.009 1.00 88.25 110 PRO A O 1
ATOM 893 N N . GLU A 1 111 ? 7.529 0.943 25.322 1.00 91.50 111 GLU A N 1
ATOM 894 C CA . GLU A 1 111 ? 8.472 0.198 24.488 1.00 91.50 111 GLU A CA 1
ATOM 895 C C . GLU A 1 111 ? 7.837 -0.400 23.223 1.00 91.50 111 GLU A C 1
ATOM 897 O O . GLU A 1 111 ? 8.543 -0.678 22.251 1.00 91.50 111 GLU A O 1
ATOM 902 N N . LEU A 1 112 ? 6.512 -0.580 23.211 1.00 90.75 112 LEU A N 1
ATOM 903 C CA . LEU A 1 112 ? 5.775 -1.107 22.067 1.00 90.75 112 LEU A CA 1
ATOM 904 C C . LEU A 1 112 ? 5.236 0.042 21.215 1.00 90.75 112 LEU A C 1
ATOM 906 O O . LEU A 1 112 ? 4.233 0.679 21.548 1.00 90.75 112 LEU A O 1
ATOM 910 N N . VAL A 1 113 ? 5.913 0.292 20.093 1.00 94.31 113 VAL A N 1
ATOM 911 C CA . VAL A 1 113 ? 5.520 1.310 19.114 1.00 94.31 113 VAL A CA 1
ATOM 912 C C . VAL A 1 113 ? 4.737 0.670 17.975 1.00 94.31 113 VAL A C 1
ATOM 914 O O . VAL A 1 113 ? 5.238 -0.209 17.276 1.00 94.31 113 VAL A O 1
ATOM 917 N N . TYR A 1 114 ? 3.530 1.173 17.746 1.00 95.06 114 TYR A N 1
ATOM 918 C CA . TYR A 1 114 ? 2.657 0.777 16.653 1.00 95.06 114 TYR A CA 1
ATOM 919 C C . TYR A 1 114 ? 2.697 1.821 15.540 1.00 95.06 114 TYR A C 1
ATOM 921 O O . TYR A 1 114 ? 2.648 3.032 15.790 1.00 95.06 114 TYR A O 1
ATOM 929 N N . LEU A 1 115 ? 2.773 1.338 14.303 1.00 96.94 115 LEU A N 1
ATOM 930 C CA . LEU A 1 115 ? 2.838 2.155 13.100 1.00 96.94 115 LEU A CA 1
ATOM 931 C C . LEU A 1 115 ? 1.518 2.052 12.341 1.00 96.94 115 LEU A C 1
ATOM 933 O O . LEU A 1 115 ? 1.093 0.955 11.998 1.00 96.94 115 LEU A O 1
ATOM 937 N N . MET A 1 116 ? 0.921 3.197 12.021 1.00 97.25 116 MET A N 1
ATOM 938 C CA . MET A 1 116 ? -0.279 3.266 11.192 1.00 97.25 116 MET A CA 1
ATOM 939 C C . MET A 1 116 ? -0.022 4.153 9.979 1.00 97.25 116 MET A C 1
ATOM 941 O O . MET A 1 116 ? 0.069 5.382 10.101 1.00 97.25 116 MET A O 1
ATOM 945 N N . GLN A 1 117 ? 0.069 3.544 8.798 1.00 97.88 117 GLN A N 1
ATOM 946 C CA . GLN A 1 117 ? 0.061 4.290 7.545 1.00 97.88 117 GLN A CA 1
ATOM 947 C C . GLN A 1 117 ? -1.209 5.145 7.444 1.00 97.88 117 GLN A C 1
ATOM 949 O O . GLN A 1 117 ? -2.306 4.687 7.752 1.00 97.88 117 GLN A O 1
ATOM 954 N N . GLN A 1 118 ? -1.068 6.404 7.038 1.00 96.75 118 GLN A N 1
ATOM 955 C CA . GLN A 1 118 ? -2.170 7.354 6.940 1.00 96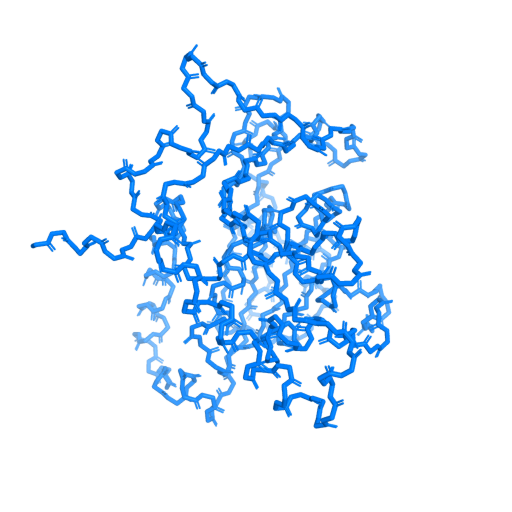.75 118 GLN A CA 1
ATOM 956 C C . GLN A 1 118 ? -2.859 7.208 5.576 1.00 96.75 118 GLN A C 1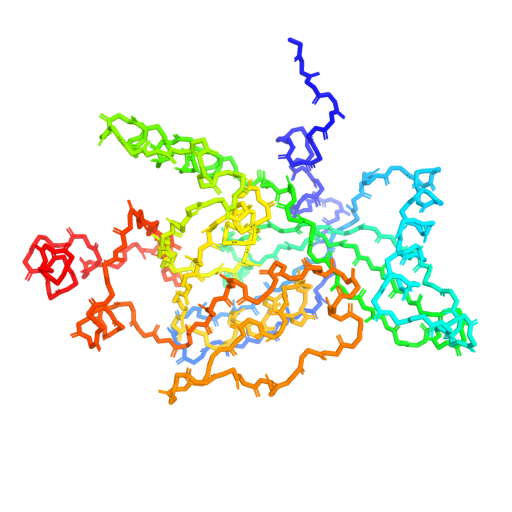
ATOM 958 O O . GLN A 1 118 ? -2.347 7.711 4.574 1.00 96.75 118 GLN A O 1
ATOM 963 N N . PRO A 1 119 ? -4.036 6.557 5.511 1.00 95.62 119 PRO A N 1
ATOM 964 C CA . PRO A 1 119 ? -4.628 6.108 4.250 1.00 95.62 119 PRO A CA 1
ATOM 965 C C . PRO A 1 119 ? -5.154 7.254 3.378 1.00 95.62 119 PRO A C 1
ATOM 967 O O . PRO A 1 119 ? -5.453 7.065 2.209 1.00 95.62 119 PRO A O 1
ATOM 970 N N . HIS A 1 120 ? -5.312 8.452 3.941 1.00 93.00 120 HIS A N 1
ATOM 971 C CA . HIS A 1 120 ? -5.787 9.629 3.221 1.00 93.00 120 HIS A CA 1
ATOM 972 C C . HIS A 1 120 ? -4.663 10.366 2.474 1.00 93.00 120 HIS A C 1
ATOM 974 O O . HIS A 1 120 ? -4.962 11.263 1.691 1.00 93.00 120 HIS A O 1
ATOM 980 N N . CYS A 1 121 ? -3.400 9.999 2.709 1.00 93.94 121 CYS A N 1
ATOM 981 C CA . CYS A 1 121 ? -2.233 10.659 2.139 1.00 93.94 121 CYS A CA 1
ATOM 982 C C . CYS A 1 121 ? -1.711 9.912 0.906 1.00 93.94 121 CYS A C 1
ATOM 984 O O . CYS A 1 121 ? -0.974 8.934 1.031 1.00 93.94 121 CYS A O 1
ATOM 986 N N . LEU A 1 122 ? -2.009 10.430 -0.286 1.00 95.06 122 LEU A N 1
ATOM 987 C CA . LEU A 1 122 ? -1.284 10.076 -1.509 1.00 95.06 122 LEU A CA 1
ATOM 988 C C . LEU A 1 122 ? -0.247 11.161 -1.788 1.00 95.06 122 LEU A C 1
ATOM 990 O O . LEU A 1 122 ? -0.589 12.208 -2.319 1.00 95.06 122 LEU A O 1
ATOM 994 N N . ALA A 1 123 ? 1.007 10.938 -1.403 1.00 93.12 123 ALA A N 1
ATOM 995 C CA . ALA A 1 123 ? 2.062 11.936 -1.584 1.00 93.12 123 ALA A CA 1
ATOM 996 C C . ALA A 1 123 ? 2.470 12.079 -3.058 1.00 93.12 123 ALA A C 1
ATOM 998 O O . ALA A 1 123 ? 2.432 13.165 -3.634 1.00 93.12 123 ALA A O 1
ATOM 999 N N . VAL A 1 124 ? 2.844 10.970 -3.700 1.00 91.44 124 VAL A N 1
ATOM 1000 C CA . VAL A 1 124 ? 3.428 11.035 -5.042 1.00 91.44 124 VAL A CA 1
ATOM 1001 C C . VAL A 1 124 ? 2.348 11.412 -6.073 1.00 91.44 124 VAL A C 1
ATOM 1003 O O . VAL A 1 124 ? 1.345 10.703 -6.173 1.00 91.44 124 VAL A O 1
ATOM 1006 N N . PRO A 1 125 ? 2.510 12.507 -6.849 1.00 92.12 125 PRO A N 1
ATOM 1007 C CA . PRO A 1 125 ? 1.434 13.039 -7.690 1.00 92.12 125 PRO A CA 1
ATOM 1008 C C . PRO A 1 125 ? 0.872 12.058 -8.723 1.00 92.12 125 PRO A C 1
ATOM 1010 O O . PRO A 1 125 ? -0.326 12.104 -9.003 1.00 92.12 125 PRO A O 1
ATOM 1013 N N . TYR A 1 126 ? 1.700 11.156 -9.262 1.00 93.88 126 TYR A N 1
ATOM 1014 C CA . TYR A 1 126 ? 1.247 10.190 -10.265 1.00 93.88 126 TYR A CA 1
ATOM 1015 C C . TYR A 1 126 ? 0.148 9.263 -9.716 1.00 93.88 126 TYR A C 1
ATOM 1017 O O . TYR A 1 126 ? -0.774 8.935 -10.454 1.00 93.88 126 TYR A O 1
ATOM 1025 N N . LEU A 1 127 ? 0.154 8.943 -8.414 1.00 95.50 127 LEU A N 1
ATOM 1026 C CA . LEU A 1 127 ? -0.895 8.135 -7.781 1.00 95.50 127 LEU A CA 1
ATOM 1027 C C . LEU A 1 127 ? -2.250 8.850 -7.790 1.00 95.50 127 LEU A C 1
ATOM 1029 O O . LEU A 1 127 ? -3.277 8.227 -8.052 1.00 95.50 127 LEU A O 1
ATOM 1033 N N . LYS A 1 128 ? -2.267 10.172 -7.565 1.00 95.56 128 LYS A N 1
ATOM 1034 C CA . LYS A 1 128 ? -3.499 10.974 -7.678 1.00 95.56 128 LYS A CA 1
ATOM 1035 C C . LYS A 1 128 ? -4.019 10.958 -9.117 1.00 95.56 128 LYS A C 1
ATOM 1037 O O . LYS A 1 128 ? -5.223 10.821 -9.327 1.00 95.56 128 LYS A O 1
ATOM 1042 N N . SER A 1 129 ? -3.118 11.049 -10.097 1.00 96.94 129 SER A N 1
ATOM 1043 C CA . SER A 1 129 ? -3.467 10.942 -11.518 1.00 96.94 129 SER A CA 1
ATOM 1044 C C . SER A 1 129 ? -4.024 9.563 -11.870 1.00 96.94 129 SER A C 1
ATOM 1046 O O . SER A 1 129 ? -5.060 9.497 -12.525 1.00 96.94 129 SER A O 1
ATOM 1048 N N . MET A 1 130 ? -3.400 8.479 -11.394 1.00 96.69 130 MET A N 1
ATOM 1049 C CA . MET A 1 130 ? -3.878 7.108 -11.603 1.00 96.69 130 MET A CA 1
ATOM 1050 C C . MET A 1 130 ? -5.286 6.930 -11.041 1.00 96.69 130 MET A C 1
ATOM 1052 O O . MET A 1 130 ? -6.188 6.546 -11.781 1.00 96.69 130 MET A O 1
ATOM 1056 N N . VAL A 1 131 ? -5.508 7.283 -9.771 1.00 96.75 131 VAL A N 1
ATOM 1057 C CA . VAL A 1 131 ? -6.830 7.188 -9.132 1.00 96.75 131 VAL A CA 1
ATOM 1058 C C . VAL A 1 131 ? -7.877 8.003 -9.894 1.00 96.75 131 VAL A C 1
ATOM 1060 O O . VAL A 1 131 ? -8.967 7.502 -10.161 1.00 96.75 131 VAL A O 1
ATOM 1063 N N . SER A 1 132 ? -7.548 9.241 -10.274 1.00 96.44 132 SER A N 1
ATOM 1064 C CA . SER A 1 132 ? -8.454 10.115 -11.027 1.00 96.44 132 SER A CA 1
ATOM 1065 C C . SER A 1 132 ? -8.829 9.518 -12.386 1.00 96.44 132 SER A C 1
ATOM 1067 O O . SER A 1 132 ? -10.014 9.414 -12.712 1.00 96.44 132 SER A O 1
ATOM 1069 N N . ALA A 1 133 ? -7.834 9.070 -13.158 1.00 97.06 133 ALA A N 1
ATOM 1070 C CA . ALA A 1 133 ? -8.042 8.467 -14.469 1.00 97.06 133 ALA A CA 1
ATOM 1071 C C . ALA A 1 133 ? -8.851 7.167 -14.368 1.00 97.06 133 ALA A C 1
ATOM 1073 O O . ALA A 1 133 ? -9.837 7.007 -15.086 1.00 97.06 133 ALA A O 1
ATOM 1074 N N . GLY A 1 134 ? -8.490 6.281 -13.434 1.00 95.25 134 GLY A N 1
ATOM 1075 C CA . GLY A 1 134 ? -9.188 5.020 -13.208 1.00 95.25 134 GLY A CA 1
ATOM 1076 C C . GLY A 1 134 ? -10.655 5.241 -12.842 1.00 95.25 134 GLY A C 1
ATOM 1077 O O . GLY A 1 134 ? -11.547 4.734 -13.522 1.00 95.25 134 GLY A O 1
ATOM 1078 N N . LEU A 1 135 ? -10.932 6.035 -11.801 1.00 94.00 135 LEU A N 1
ATOM 1079 C CA . LEU A 1 135 ? -12.309 6.268 -11.344 1.00 94.00 135 LEU A CA 1
ATOM 1080 C C . LEU A 1 135 ? -13.159 6.972 -12.404 1.00 94.00 135 LEU A C 1
ATOM 1082 O O . LEU A 1 135 ? -14.336 6.646 -12.548 1.00 94.00 135 LEU A O 1
ATOM 1086 N N . THR A 1 136 ? -12.568 7.885 -13.178 1.00 94.19 136 THR A N 1
ATOM 1087 C CA . THR A 1 136 ? -13.264 8.548 -14.290 1.00 94.19 136 THR A CA 1
ATOM 1088 C C . THR A 1 136 ? -13.589 7.566 -15.416 1.00 94.19 136 THR A C 1
ATOM 1090 O O . THR A 1 136 ? -14.702 7.598 -15.945 1.00 94.19 136 THR A O 1
ATOM 1093 N N . ALA A 1 137 ? -12.663 6.668 -15.767 1.00 94.44 137 ALA A N 1
ATOM 1094 C CA . ALA A 1 137 ? -12.897 5.639 -16.779 1.00 94.44 137 ALA A CA 1
ATOM 1095 C C . ALA A 1 137 ? -14.039 4.701 -16.365 1.00 94.44 137 ALA A C 1
ATOM 1097 O O . ALA A 1 137 ? -14.977 4.507 -17.133 1.00 94.44 137 ALA A O 1
ATOM 1098 N N . VAL A 1 138 ? -14.025 4.210 -15.122 1.00 92.44 138 VAL A N 1
ATOM 1099 C CA . VAL A 1 138 ? -15.096 3.351 -14.592 1.00 92.44 138 VAL A CA 1
ATOM 1100 C C . VAL A 1 138 ? -16.439 4.082 -14.548 1.00 92.44 138 VAL A C 1
ATOM 1102 O O . VAL A 1 138 ? -17.449 3.543 -15.002 1.00 92.44 138 VAL A O 1
ATOM 1105 N N . ALA A 1 139 ? -16.465 5.336 -14.086 1.00 90.62 139 ALA A N 1
ATOM 1106 C CA . ALA A 1 139 ? -17.681 6.149 -14.096 1.00 90.62 139 ALA A CA 1
ATOM 1107 C C . ALA A 1 139 ? -18.233 6.375 -15.518 1.00 90.62 139 ALA A C 1
ATOM 1109 O O . ALA A 1 139 ? -19.447 6.455 -15.700 1.00 90.62 139 ALA A O 1
ATOM 1110 N N . SER A 1 140 ? -17.363 6.419 -16.531 1.00 93.44 140 SER A N 1
ATOM 1111 C CA . SER A 1 140 ? -17.751 6.572 -17.942 1.00 93.44 140 SER A CA 1
ATOM 1112 C C . SER A 1 140 ? -18.352 5.297 -18.552 1.00 93.44 140 SER A C 1
ATOM 1114 O O . SER A 1 140 ? -18.960 5.357 -19.618 1.00 93.44 140 SER A O 1
ATOM 1116 N N . CYS A 1 141 ? -18.234 4.151 -17.876 1.00 92.19 141 CYS A N 1
ATOM 1117 C CA . CYS A 1 141 ? -18.782 2.861 -18.300 1.00 92.19 141 CYS A CA 1
ATOM 1118 C C . CYS A 1 141 ? -20.145 2.533 -17.655 1.00 92.19 141 CYS A C 1
ATOM 1120 O O . CYS A 1 141 ? -20.519 1.365 -17.578 1.00 92.19 141 CYS A O 1
ATOM 1122 N N . ASN A 1 142 ? -20.891 3.539 -17.173 1.00 90.00 142 ASN A N 1
ATOM 1123 C CA . ASN A 1 142 ? -22.157 3.378 -16.433 1.00 90.00 142 ASN A CA 1
ATOM 1124 C C . ASN A 1 142 ? -22.041 2.520 -15.158 1.00 90.00 142 ASN A C 1
ATOM 1126 O O . ASN A 1 142 ? -23.037 1.981 -14.668 1.00 90.00 142 ASN A O 1
ATOM 1130 N N . PHE A 1 143 ? -20.836 2.395 -14.600 1.00 93.38 143 PHE A N 1
ATOM 1131 C CA . PHE A 1 143 ? -20.633 1.707 -13.335 1.00 93.38 143 PHE A CA 1
ATOM 1132 C C . PHE A 1 143 ? -21.217 2.527 -12.175 1.00 93.38 143 PHE A C 1
ATOM 1134 O O . PHE A 1 143 ? -21.030 3.743 -12.091 1.00 93.38 143 PHE A O 1
ATOM 1141 N N . ASP A 1 144 ? -21.908 1.862 -11.247 1.00 93.69 144 ASP A N 1
ATOM 1142 C CA . ASP A 1 144 ? -22.582 2.500 -10.109 1.00 93.69 144 ASP A CA 1
ATOM 1143 C C . ASP A 1 144 ? -21.595 2.854 -8.983 1.00 93.69 144 ASP A C 1
ATOM 1145 O O . ASP A 1 144 ? -21.579 2.253 -7.905 1.00 93.69 144 ASP A O 1
ATOM 1149 N N . ILE A 1 145 ? -20.754 3.853 -9.254 1.00 92.38 145 ILE A N 1
ATOM 1150 C CA . ILE A 1 145 ? -19.692 4.310 -8.353 1.00 92.38 145 ILE A CA 1
ATOM 1151 C C . ILE A 1 145 ? -20.233 4.863 -7.027 1.00 92.38 145 ILE A C 1
ATOM 1153 O O . ILE A 1 145 ? -19.585 4.759 -5.989 1.00 92.38 145 ILE A O 1
ATOM 1157 N N . ILE A 1 146 ? -21.440 5.434 -7.019 1.00 93.62 146 ILE A N 1
ATOM 1158 C CA . ILE A 1 146 ? -22.030 6.003 -5.801 1.00 93.62 146 ILE A CA 1
ATOM 1159 C C . ILE A 1 146 ? -22.380 4.894 -4.809 1.00 93.62 146 ILE A C 1
ATOM 1161 O O . ILE A 1 146 ? -22.078 5.014 -3.618 1.00 93.62 146 ILE A O 1
ATOM 1165 N N . SER A 1 147 ? -22.965 3.792 -5.286 1.00 95.94 147 SER A N 1
ATOM 1166 C CA . SER A 1 147 ? -23.250 2.642 -4.429 1.00 95.94 147 SER A CA 1
ATOM 1167 C C . SER A 1 147 ? -21.978 1.985 -3.892 1.00 95.94 147 SER A C 1
ATOM 1169 O O . SER A 1 147 ? -21.975 1.544 -2.742 1.00 95.94 147 SER A O 1
ATOM 1171 N N . THR A 1 148 ? -20.889 1.940 -4.667 1.00 95.69 148 THR A N 1
ATOM 1172 C CA . THR A 1 148 ? -19.621 1.357 -4.193 1.00 95.69 148 THR A CA 1
ATOM 1173 C C . THR A 1 148 ? -18.902 2.251 -3.186 1.00 95.69 148 THR A C 1
ATOM 1175 O O . THR A 1 148 ? -18.390 1.751 -2.183 1.00 95.69 148 THR A O 1
ATOM 1178 N N . LEU A 1 149 ? -18.948 3.577 -3.356 1.00 94.75 149 LEU A N 1
ATOM 1179 C CA . LEU A 1 149 ? -18.441 4.531 -2.360 1.00 94.75 149 LEU A CA 1
ATOM 1180 C C . LEU A 1 149 ? -19.133 4.376 -0.997 1.00 94.75 149 LEU A C 1
ATOM 1182 O O . LEU A 1 149 ? -18.481 4.508 0.037 1.00 94.75 149 LEU A O 1
ATOM 1186 N N . GLN A 1 150 ? -20.429 4.053 -1.000 1.00 95.31 150 GLN A N 1
ATOM 1187 C CA . GLN A 1 150 ? -21.251 3.838 0.199 1.00 95.31 150 GLN A CA 1
ATOM 1188 C C . GLN A 1 150 ? -21.214 2.394 0.731 1.00 95.31 150 GLN A C 1
ATOM 1190 O O . GLN A 1 150 ? -21.960 2.073 1.653 1.00 95.31 150 GLN A O 1
ATOM 1195 N N . GLY A 1 151 ? -20.432 1.500 0.116 1.00 95.62 151 GLY A N 1
ATOM 1196 C CA . GLY A 1 151 ? -20.356 0.093 0.525 1.00 95.62 151 GLY A CA 1
ATOM 1197 C C . GLY A 1 151 ? -21.620 -0.725 0.247 1.00 95.62 151 GLY A C 1
ATOM 1198 O O . GLY A 1 151 ? -21.757 -1.831 0.755 1.00 95.62 151 GLY A O 1
ATOM 1199 N N . LYS A 1 152 ? -22.553 -0.206 -0.562 1.00 97.25 152 LYS A N 1
ATOM 1200 C CA . LYS A 1 152 ? -23.789 -0.908 -0.955 1.00 97.25 152 LYS A CA 1
ATOM 1201 C C . LYS A 1 152 ? -23.562 -1.917 -2.078 1.00 97.25 152 LYS A C 1
ATOM 1203 O O . LYS A 1 152 ? -24.356 -2.837 -2.248 1.00 97.25 152 LYS A O 1
ATOM 1208 N N . LYS A 1 153 ? -22.510 -1.713 -2.869 1.00 96.69 153 LYS A N 1
ATOM 1209 C CA . LYS A 1 153 ? -22.051 -2.621 -3.922 1.00 96.69 153 LYS A CA 1
ATOM 1210 C C . LYS A 1 153 ? -20.552 -2.821 -3.797 1.00 96.69 153 LYS A C 1
ATOM 1212 O O . LYS A 1 153 ? -19.847 -1.919 -3.349 1.00 96.69 153 LYS A O 1
ATOM 1217 N N . ASN A 1 154 ? -20.086 -3.982 -4.237 1.00 96.44 154 ASN A N 1
ATOM 1218 C CA . ASN A 1 154 ? -18.662 -4.265 -4.279 1.00 96.44 154 ASN A CA 1
ATOM 1219 C C . ASN A 1 154 ? -18.036 -3.722 -5.562 1.00 96.44 154 ASN A C 1
ATOM 1221 O O . ASN A 1 154 ? -18.687 -3.670 -6.603 1.00 96.44 154 ASN A O 1
ATOM 1225 N N . MET A 1 155 ? -16.765 -3.352 -5.455 1.00 96.94 155 MET A N 1
ATOM 1226 C CA . MET A 1 155 ? -15.885 -3.040 -6.574 1.00 96.94 155 MET A CA 1
ATOM 1227 C C . MET A 1 155 ? -14.587 -3.817 -6.385 1.00 96.94 155 MET A C 1
ATOM 1229 O O . MET A 1 155 ? -13.921 -3.643 -5.365 1.00 96.94 155 MET A O 1
ATOM 1233 N N . ARG A 1 156 ? -14.232 -4.681 -7.332 1.00 97.38 156 ARG A N 1
ATOM 1234 C CA . ARG A 1 156 ? -12.981 -5.440 -7.296 1.00 97.38 156 ARG A CA 1
ATOM 1235 C C . ARG A 1 156 ? -11.895 -4.662 -8.013 1.00 97.38 156 ARG A C 1
ATOM 1237 O O . ARG A 1 156 ? -12.020 -4.360 -9.197 1.00 97.38 156 ARG A O 1
ATOM 1244 N N . ILE A 1 157 ? -10.831 -4.347 -7.287 1.00 98.38 157 ILE A N 1
ATOM 1245 C CA . ILE A 1 157 ? -9.704 -3.571 -7.796 1.00 98.38 157 ILE A CA 1
ATOM 1246 C C . ILE A 1 157 ? -8.440 -4.411 -7.660 1.00 98.38 157 ILE A C 1
ATOM 1248 O O . ILE A 1 157 ? -8.168 -4.928 -6.581 1.00 98.38 157 ILE A O 1
ATOM 1252 N N . LEU A 1 158 ? -7.672 -4.530 -8.740 1.00 98.31 158 LEU A N 1
ATOM 1253 C CA . LEU A 1 158 ? -6.354 -5.161 -8.726 1.00 98.31 158 LEU A CA 1
ATOM 1254 C C . LEU A 1 158 ? -5.268 -4.084 -8.772 1.00 98.31 158 LEU A C 1
ATOM 1256 O O . LEU A 1 158 ? -5.268 -3.246 -9.670 1.00 98.31 158 LEU A O 1
ATOM 1260 N N . CYS A 1 159 ? -4.325 -4.127 -7.838 1.00 98.56 159 CYS A N 1
ATOM 1261 C CA . CYS A 1 159 ? -3.116 -3.309 -7.843 1.00 98.56 159 CYS A CA 1
ATOM 1262 C C . CYS A 1 159 ? -1.897 -4.208 -8.075 1.00 98.56 159 CYS A C 1
ATOM 1264 O O . CYS A 1 159 ? -1.587 -5.066 -7.251 1.00 98.56 159 CYS A O 1
ATOM 1266 N N . ILE A 1 160 ? -1.191 -4.012 -9.184 1.00 98.06 160 ILE A N 1
ATOM 1267 C CA . ILE A 1 160 ? 0.056 -4.713 -9.499 1.00 98.06 160 ILE A CA 1
ATOM 1268 C C . ILE A 1 160 ? 1.220 -3.791 -9.167 1.00 98.06 160 ILE A C 1
ATOM 1270 O O . ILE A 1 160 ? 1.294 -2.695 -9.715 1.00 98.06 160 ILE A O 1
ATOM 1274 N N . GLY A 1 161 ? 2.117 -4.262 -8.305 1.00 96.94 161 GLY A N 1
ATOM 1275 C CA . GLY A 1 161 ? 3.133 -3.438 -7.661 1.00 96.94 161 GLY A CA 1
ATOM 1276 C C . GLY A 1 161 ? 2.585 -2.848 -6.366 1.00 96.94 161 GLY A C 1
ATOM 1277 O O . GLY A 1 161 ? 1.661 -2.033 -6.364 1.00 96.94 161 GLY A O 1
ATOM 1278 N N . HIS A 1 162 ? 3.121 -3.306 -5.234 1.00 97.44 162 HIS A N 1
ATOM 1279 C CA . HIS A 1 162 ? 2.661 -2.860 -3.917 1.00 97.44 162 HIS A CA 1
ATOM 1280 C C . HIS A 1 162 ? 3.429 -1.634 -3.444 1.00 97.44 162 HIS A C 1
ATOM 1282 O O . HIS A 1 162 ? 2.843 -0.704 -2.879 1.00 97.44 162 HIS A O 1
ATOM 1288 N N . GLY A 1 163 ? 4.749 -1.642 -3.650 1.00 96.06 163 GLY A N 1
ATOM 1289 C CA . GLY A 1 163 ? 5.642 -0.617 -3.125 1.00 96.06 163 GLY A CA 1
ATOM 1290 C C . GLY A 1 163 ? 5.434 -0.424 -1.618 1.00 96.06 163 GLY A C 1
ATOM 1291 O O . GLY A 1 163 ? 5.554 -1.354 -0.822 1.00 96.06 163 GLY A O 1
ATOM 1292 N N . GLY A 1 164 ? 5.105 0.803 -1.209 1.00 96.81 164 GLY A N 1
ATOM 1293 C CA . GLY A 1 164 ? 4.771 1.136 0.180 1.00 96.81 164 GLY A CA 1
ATOM 1294 C C . GLY A 1 164 ? 3.312 0.881 0.588 1.00 96.81 164 GLY A C 1
ATOM 1295 O O . GLY A 1 164 ? 2.993 1.022 1.769 1.00 96.81 164 GLY A O 1
ATOM 1296 N N . GLY A 1 165 ? 2.423 0.547 -0.352 1.00 97.81 165 GLY A N 1
ATOM 1297 C CA . GLY A 1 165 ? 1.014 0.233 -0.092 1.00 97.81 165 GLY A CA 1
ATOM 1298 C C . GLY A 1 165 ? 0.047 1.423 -0.016 1.00 97.81 165 GLY A C 1
ATOM 1299 O O . GLY A 1 165 ? -1.121 1.229 0.322 1.00 97.81 165 GLY A O 1
ATOM 1300 N N . SER A 1 166 ? 0.475 2.646 -0.357 1.00 97.56 166 SER A N 1
ATOM 1301 C CA . SER A 1 166 ? -0.380 3.846 -0.271 1.00 97.56 166 SER A CA 1
ATOM 1302 C C . SER A 1 166 ? -1.603 3.782 -1.185 1.00 97.56 166 SER A C 1
ATOM 1304 O O . SER A 1 166 ? -2.699 4.135 -0.754 1.00 97.56 166 SER A O 1
ATOM 1306 N N . LEU A 1 167 ? -1.438 3.324 -2.431 1.00 98.12 167 LEU A N 1
ATOM 1307 C CA . LEU A 1 167 ? -2.527 3.211 -3.402 1.00 98.12 167 LEU A CA 1
ATOM 1308 C C . LEU A 1 167 ? -3.629 2.237 -2.951 1.00 98.12 167 LEU A C 1
ATOM 1310 O O . LEU A 1 167 ? -4.773 2.681 -2.815 1.00 98.12 167 LEU A O 1
ATOM 1314 N N . PRO A 1 168 ? -3.341 0.946 -2.680 1.00 98.38 168 PRO A N 1
ATOM 1315 C CA . PRO A 1 168 ? -4.385 0.010 -2.270 1.00 98.38 168 PRO A CA 1
ATOM 1316 C C . PRO A 1 168 ? -5.048 0.414 -0.951 1.00 98.38 168 PRO A C 1
ATOM 1318 O O . PRO A 1 168 ? -6.269 0.305 -0.813 1.00 98.38 168 PRO A O 1
ATOM 1321 N N . LEU A 1 169 ? -4.275 0.957 -0.005 1.00 98.25 169 LEU A N 1
ATOM 1322 C CA . LEU A 1 169 ? -4.817 1.419 1.266 1.00 98.25 169 LEU A CA 1
ATOM 1323 C C . LEU A 1 169 ? -5.734 2.643 1.097 1.00 98.25 169 LEU A C 1
ATOM 1325 O O . LEU A 1 169 ? -6.794 2.710 1.726 1.00 98.25 169 LEU A O 1
ATOM 1329 N N . PHE A 1 170 ? -5.369 3.591 0.230 1.00 98.00 170 PHE A N 1
ATOM 1330 C CA . PHE A 1 170 ? -6.210 4.743 -0.094 1.00 98.00 170 PHE A CA 1
ATOM 1331 C C . PHE A 1 170 ? -7.528 4.308 -0.735 1.00 98.00 170 PHE A C 1
ATOM 1333 O O . PHE A 1 170 ? -8.595 4.748 -0.301 1.00 98.00 170 PHE A O 1
ATOM 1340 N N . LEU A 1 171 ? -7.469 3.418 -1.731 1.00 98.19 171 LEU A N 1
ATOM 1341 C CA . LEU A 1 171 ? -8.649 2.906 -2.433 1.00 98.19 171 LEU A CA 1
ATOM 1342 C C . LEU A 1 171 ? -9.613 2.230 -1.459 1.00 98.19 171 LEU A C 1
ATOM 1344 O O . LEU A 1 171 ? -10.783 2.610 -1.392 1.00 98.19 171 LEU A O 1
ATOM 1348 N N . ALA A 1 172 ? -9.110 1.308 -0.635 1.00 98.06 172 ALA A N 1
ATOM 1349 C CA . ALA A 1 172 ? -9.919 0.657 0.384 1.00 98.06 172 ALA A CA 1
ATOM 1350 C C . ALA A 1 172 ? -10.480 1.677 1.389 1.00 98.06 172 ALA A C 1
ATOM 1352 O O . ALA A 1 172 ? -11.650 1.605 1.755 1.00 98.06 172 ALA A O 1
ATOM 1353 N N . SER A 1 173 ? -9.702 2.672 1.819 1.00 97.12 173 SER A N 1
ATOM 1354 C CA . SER A 1 173 ? -10.174 3.672 2.784 1.00 97.12 173 SER A CA 1
ATOM 1355 C C . SER A 1 173 ? -11.248 4.614 2.234 1.00 97.12 173 SER A C 1
ATOM 1357 O O . SER A 1 173 ? -12.108 5.043 3.006 1.00 97.12 173 SER A O 1
ATOM 1359 N N . LYS A 1 174 ? -11.192 4.978 0.948 1.00 96.06 174 LYS A N 1
ATOM 1360 C CA . LYS A 1 174 ? -12.112 5.952 0.336 1.00 96.06 174 LYS A CA 1
ATOM 1361 C C . LYS A 1 174 ? -13.337 5.314 -0.307 1.00 96.06 174 LYS A C 1
ATOM 1363 O O . LYS A 1 174 ? -14.377 5.964 -0.373 1.00 96.06 174 LYS A O 1
ATOM 1368 N N . ILE A 1 175 ? -13.231 4.065 -0.747 1.00 97.12 175 ILE A N 1
ATOM 1369 C CA . ILE A 1 175 ? -14.307 3.323 -1.401 1.00 97.12 175 ILE A CA 1
ATOM 1370 C C . ILE A 1 175 ? -14.707 2.184 -0.462 1.00 97.12 175 ILE A C 1
ATOM 1372 O O . ILE A 1 175 ? -14.021 1.166 -0.367 1.00 97.12 175 ILE A O 1
ATOM 1376 N N . GLN A 1 176 ? -15.804 2.361 0.280 1.00 96.81 176 GLN A N 1
ATOM 1377 C CA . GLN A 1 176 ? -16.205 1.409 1.327 1.00 96.81 176 GLN A CA 1
ATOM 1378 C C . GLN A 1 176 ? -16.515 0.011 0.774 1.00 96.81 176 GLN A C 1
ATOM 1380 O O . GLN A 1 176 ? -16.270 -0.978 1.458 1.00 96.81 176 GLN A O 1
ATOM 1385 N N . GLY A 1 177 ? -17.000 -0.071 -0.468 1.00 97.50 177 GLY A N 1
ATOM 1386 C CA . GLY A 1 177 ? -17.259 -1.322 -1.181 1.00 97.50 177 GLY A CA 1
ATOM 1387 C C . GLY A 1 177 ? -16.062 -1.881 -1.953 1.00 97.50 177 GLY A C 1
ATOM 1388 O O . GLY A 1 177 ? -16.209 -2.891 -2.635 1.00 97.50 177 GLY A O 1
ATOM 1389 N N . ALA A 1 178 ? -14.886 -1.246 -1.903 1.00 98.00 178 ALA A N 1
ATOM 1390 C CA . ALA A 1 178 ? -13.720 -1.776 -2.603 1.00 98.00 178 ALA A CA 1
ATOM 1391 C C . ALA A 1 178 ? -13.201 -3.043 -1.920 1.00 98.00 178 ALA A C 1
ATOM 1393 O O . ALA A 1 178 ? -12.980 -3.041 -0.707 1.00 98.00 178 ALA A O 1
ATOM 1394 N N . ILE A 1 179 ? -12.970 -4.077 -2.725 1.00 98.31 179 ILE A N 1
ATOM 1395 C CA . ILE A 1 179 ? -12.180 -5.266 -2.413 1.00 98.31 179 ILE A CA 1
ATOM 1396 C C . ILE A 1 179 ? -10.920 -5.150 -3.266 1.00 98.31 179 ILE A C 1
ATOM 1398 O O . ILE A 1 179 ? -11.012 -5.098 -4.494 1.00 98.31 179 ILE A O 1
ATOM 1402 N N . VAL A 1 180 ? -9.767 -5.034 -2.618 1.00 98.62 180 VAL A N 1
ATOM 1403 C CA . VAL A 1 180 ? -8.507 -4.686 -3.271 1.00 98.62 180 VAL A CA 1
ATOM 1404 C C . VAL A 1 180 ? -7.553 -5.865 -3.195 1.00 98.62 180 VAL A C 1
ATOM 1406 O O . VAL A 1 180 ? -7.017 -6.154 -2.128 1.00 98.62 180 VAL A O 1
ATOM 1409 N N . ASP A 1 181 ? -7.309 -6.510 -4.328 1.00 98.56 181 ASP A N 1
ATOM 1410 C CA . ASP A 1 181 ? -6.221 -7.472 -4.458 1.00 98.56 181 ASP A CA 1
ATOM 1411 C C . ASP A 1 181 ? -4.948 -6.714 -4.844 1.00 98.56 181 ASP A C 1
ATOM 1413 O O . ASP A 1 181 ? -4.961 -5.831 -5.702 1.00 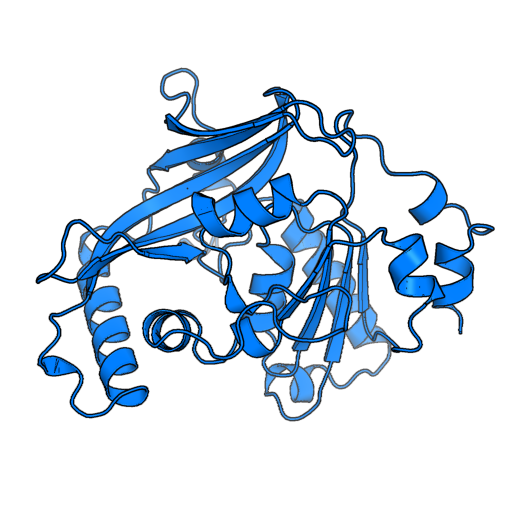98.56 181 ASP A O 1
ATOM 1417 N N . VAL A 1 182 ? -3.840 -7.031 -4.187 1.00 98.69 182 VAL A N 1
ATOM 1418 C CA . VAL A 1 182 ? -2.533 -6.415 -4.409 1.00 98.69 182 VAL A CA 1
ATOM 1419 C C . VAL A 1 182 ? -1.531 -7.513 -4.698 1.00 98.69 182 VAL A C 1
ATOM 1421 O O . VAL A 1 182 ? -1.477 -8.493 -3.961 1.00 98.69 182 VAL A O 1
ATOM 1424 N N . VAL A 1 183 ? -0.725 -7.352 -5.740 1.00 98.25 183 VAL A N 1
ATOM 1425 C CA . VAL A 1 183 ? 0.292 -8.332 -6.126 1.00 98.25 183 VAL A CA 1
ATOM 1426 C C . VAL A 1 183 ? 1.669 -7.694 -6.062 1.00 98.25 183 VAL A C 1
ATOM 1428 O O . VAL A 1 183 ? 1.929 -6.690 -6.725 1.00 98.25 183 VAL A O 1
ATOM 1431 N N . GLU A 1 184 ? 2.548 -8.298 -5.269 1.00 98.00 184 GLU A N 1
ATOM 1432 C CA . GLU A 1 184 ? 3.947 -7.910 -5.115 1.00 98.00 184 GLU A CA 1
ATOM 1433 C C . GLU A 1 184 ? 4.843 -9.130 -5.294 1.00 98.00 184 GLU A C 1
ATOM 1435 O O . GLU A 1 184 ? 4.625 -10.171 -4.676 1.00 98.00 184 GLU A O 1
ATOM 1440 N N . ILE A 1 185 ? 5.867 -8.998 -6.131 1.00 96.69 185 ILE A N 1
ATOM 1441 C CA . ILE A 1 185 ? 6.778 -10.100 -6.438 1.00 96.69 185 ILE A CA 1
ATOM 1442 C C . ILE A 1 185 ? 7.859 -10.261 -5.366 1.00 96.69 185 ILE A C 1
ATOM 1444 O O . ILE A 1 185 ? 8.388 -11.363 -5.175 1.00 96.69 185 ILE A O 1
ATOM 1448 N N . ASP A 1 186 ? 8.207 -9.169 -4.679 1.00 97.06 186 ASP A N 1
ATOM 1449 C CA . ASP A 1 186 ? 9.307 -9.118 -3.730 1.00 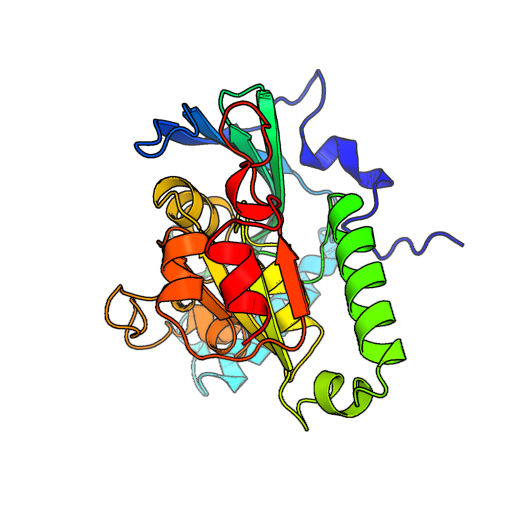97.06 186 ASP A CA 1
ATOM 1450 C C . ASP A 1 186 ? 8.838 -9.181 -2.265 1.00 97.06 186 ASP A C 1
ATOM 1452 O O . ASP A 1 186 ? 8.342 -8.187 -1.716 1.00 97.06 186 ASP A O 1
ATOM 1456 N N . PRO A 1 187 ? 9.067 -10.306 -1.557 1.00 97.06 187 PRO A N 1
ATOM 1457 C CA . PRO A 1 187 ? 8.709 -10.416 -0.146 1.00 97.06 187 PRO A CA 1
ATOM 1458 C C . PRO A 1 187 ? 9.443 -9.402 0.742 1.00 97.06 187 PRO A C 1
ATOM 1460 O O . PRO A 1 187 ? 8.959 -9.071 1.828 1.00 97.06 187 PRO A O 1
ATOM 1463 N N . LEU A 1 188 ? 10.597 -8.872 0.312 1.00 97.69 188 LEU A N 1
ATOM 1464 C CA . LEU A 1 188 ? 11.291 -7.824 1.054 1.00 97.69 188 LEU A CA 1
ATOM 1465 C C . LEU A 1 188 ? 10.543 -6.487 0.980 1.00 97.69 188 LEU A C 1
ATOM 1467 O O . LEU A 1 188 ? 10.496 -5.774 1.983 1.00 97.69 188 LEU A O 1
ATOM 1471 N N . VAL A 1 189 ? 9.914 -6.171 -0.154 1.00 97.88 189 VAL A N 1
ATOM 1472 C CA . VAL A 1 189 ? 9.061 -4.980 -0.308 1.00 97.88 189 VAL A CA 1
ATOM 1473 C C . VAL A 1 189 ? 7.811 -5.112 0.561 1.00 97.88 189 VAL A C 1
ATOM 1475 O O . VAL A 1 189 ? 7.498 -4.199 1.326 1.00 97.88 189 VAL A O 1
ATOM 1478 N N . ILE A 1 190 ? 7.170 -6.286 0.557 1.00 98.38 190 ILE A N 1
ATOM 1479 C CA . ILE A 1 190 ? 6.053 -6.604 1.464 1.00 98.38 190 ILE A CA 1
ATOM 1480 C C . ILE A 1 190 ? 6.472 -6.387 2.924 1.00 98.38 190 ILE A C 1
ATOM 1482 O O . ILE A 1 190 ? 5.834 -5.627 3.657 1.00 98.38 190 ILE A O 1
ATOM 1486 N N . SER A 1 191 ? 7.584 -6.997 3.339 1.00 98.12 191 SER A N 1
ATOM 1487 C CA . SER A 1 191 ? 8.125 -6.871 4.696 1.00 98.12 191 SER A CA 1
ATOM 1488 C C . SER A 1 191 ? 8.426 -5.415 5.065 1.00 98.12 191 SER A C 1
ATOM 1490 O O . SER A 1 191 ? 8.079 -4.973 6.163 1.00 98.12 191 SER A O 1
ATOM 1492 N N . ALA A 1 192 ? 9.010 -4.642 4.145 1.00 98.25 192 ALA A N 1
ATOM 1493 C CA . ALA A 1 192 ? 9.300 -3.229 4.347 1.00 98.25 192 ALA A CA 1
ATOM 1494 C C . ALA A 1 192 ? 8.026 -2.397 4.536 1.00 98.25 192 ALA A C 1
ATOM 1496 O O . ALA A 1 192 ? 7.946 -1.606 5.481 1.00 98.25 192 ALA A O 1
ATOM 1497 N N . SER A 1 193 ? 7.010 -2.622 3.700 1.00 98.50 193 SER A N 1
ATOM 1498 C CA . SER A 1 193 ? 5.734 -1.912 3.787 1.00 98.50 193 SER A CA 1
ATOM 1499 C C . SER A 1 193 ? 5.043 -2.129 5.142 1.00 98.50 193 SER A C 1
ATOM 1501 O O . SER A 1 193 ? 4.591 -1.175 5.776 1.00 98.50 193 SER A O 1
ATOM 1503 N N . ILE A 1 194 ? 5.041 -3.367 5.644 1.00 97.94 194 ILE A N 1
ATOM 1504 C CA . ILE A 1 194 ? 4.393 -3.730 6.905 1.00 97.94 194 ILE A CA 1
ATOM 1505 C C . ILE A 1 194 ? 5.215 -3.202 8.084 1.00 97.94 194 ILE A C 1
ATOM 1507 O O . ILE A 1 194 ? 4.718 -2.452 8.922 1.00 97.94 194 ILE A O 1
ATOM 1511 N N . ARG A 1 195 ? 6.504 -3.554 8.141 1.00 97.00 195 ARG A N 1
ATOM 1512 C CA . ARG A 1 195 ? 7.334 -3.340 9.337 1.00 97.00 195 ARG A CA 1
ATOM 1513 C C . ARG A 1 195 ? 7.856 -1.917 9.478 1.00 97.00 195 ARG A C 1
ATOM 1515 O O . ARG A 1 195 ? 8.050 -1.460 10.600 1.00 97.00 195 ARG A O 1
ATOM 1522 N N . ALA A 1 196 ? 8.131 -1.235 8.368 1.00 97.88 196 ALA A N 1
ATOM 1523 C CA . ALA A 1 196 ? 8.716 0.104 8.384 1.00 97.88 196 ALA A CA 1
ATOM 1524 C C . ALA A 1 196 ? 7.722 1.188 7.955 1.00 97.88 196 ALA A C 1
ATOM 1526 O O . ALA A 1 196 ? 7.853 2.330 8.401 1.00 97.88 196 ALA A O 1
ATOM 1527 N N . MET A 1 197 ? 6.733 0.850 7.121 1.00 98.12 197 MET A N 1
ATOM 1528 C CA . MET A 1 197 ? 5.805 1.820 6.524 1.00 98.12 197 MET A CA 1
ATOM 1529 C C . MET A 1 197 ? 4.376 1.737 7.076 1.00 98.12 197 MET A C 1
ATOM 1531 O O . MET A 1 197 ? 3.518 2.498 6.633 1.00 98.12 197 MET A O 1
ATOM 1535 N N . GLY A 1 198 ? 4.136 0.878 8.075 1.00 97.50 198 GLY A N 1
ATOM 1536 C CA . GLY A 1 198 ? 2.875 0.805 8.817 1.00 97.50 198 GLY A CA 1
ATOM 1537 C C . GLY A 1 198 ? 1.693 0.293 7.996 1.00 97.50 198 GLY A C 1
ATOM 1538 O O . GLY A 1 198 ? 0.559 0.671 8.287 1.00 97.50 198 GLY A O 1
ATOM 1539 N N . PHE A 1 199 ? 1.946 -0.492 6.946 1.00 98.19 199 PHE A N 1
ATOM 1540 C CA . PHE A 1 199 ? 0.896 -1.154 6.177 1.00 98.19 199 PHE A CA 1
ATOM 1541 C C . PHE A 1 199 ? 0.273 -2.308 6.996 1.00 98.19 199 PHE A C 1
ATOM 1543 O O . PHE A 1 199 ? 1.012 -3.024 7.677 1.00 98.19 199 PHE A O 1
ATOM 1550 N N . PRO A 1 200 ? -1.057 -2.520 6.949 1.00 97.12 200 PRO A N 1
ATOM 1551 C CA . PRO A 1 200 ? -1.738 -3.539 7.752 1.00 97.12 200 PRO A CA 1
ATOM 1552 C C . PRO A 1 200 ? -1.246 -4.963 7.463 1.00 97.12 200 PRO A C 1
ATOM 1554 O O . PRO A 1 200 ? -1.507 -5.508 6.387 1.00 97.12 200 PRO A O 1
ATOM 1557 N N . ALA A 1 201 ? -0.616 -5.596 8.459 1.00 96.06 201 ALA A N 1
ATOM 1558 C CA . ALA A 1 201 ? -0.060 -6.949 8.355 1.00 96.06 201 ALA A CA 1
ATOM 1559 C C . ALA A 1 201 ? -1.125 -8.017 8.063 1.00 96.06 201 ALA A C 1
ATOM 1561 O O . ALA A 1 201 ? -0.868 -8.958 7.313 1.00 96.06 201 ALA A O 1
ATOM 1562 N N . PHE A 1 202 ? -2.338 -7.842 8.601 1.00 96.94 202 PHE A N 1
ATOM 1563 C CA . PHE A 1 202 ? -3.474 -8.736 8.362 1.00 96.94 202 PHE A CA 1
ATOM 1564 C C . PHE A 1 202 ? -3.835 -8.870 6.874 1.00 96.94 202 PHE A C 1
ATOM 1566 O O . PHE A 1 202 ? -4.391 -9.883 6.460 1.00 96.94 202 PHE A O 1
ATOM 1573 N N . SER A 1 203 ? -3.477 -7.885 6.046 1.00 97.31 203 SER A N 1
ATOM 1574 C CA . SER A 1 203 ? -3.770 -7.917 4.611 1.00 97.31 203 SER A CA 1
ATOM 1575 C C . SER A 1 203 ? -3.002 -9.018 3.872 1.00 97.31 203 SER A C 1
ATOM 1577 O O . SER A 1 203 ? -3.403 -9.393 2.774 1.00 97.31 203 SER A O 1
ATOM 1579 N N . LEU A 1 204 ? -1.905 -9.533 4.440 1.00 98.00 204 LEU A N 1
ATOM 1580 C CA . LEU A 1 204 ? -1.047 -10.521 3.791 1.00 98.00 204 LEU A CA 1
ATOM 1581 C C . LEU A 1 204 ? -1.760 -11.867 3.613 1.00 98.00 204 LEU A C 1
ATOM 1583 O O . LEU A 1 204 ? -2.317 -12.430 4.558 1.00 98.00 204 LEU A O 1
ATOM 1587 N N . MET A 1 205 ? -1.682 -12.399 2.400 1.00 97.75 205 MET A N 1
ATOM 1588 C CA . MET A 1 205 ? -2.242 -13.682 2.002 1.00 97.75 205 MET A CA 1
ATOM 1589 C C . MET A 1 205 ? -1.143 -14.738 1.891 1.00 97.75 205 MET A C 1
ATOM 1591 O O . MET A 1 205 ? -0.020 -14.469 1.469 1.00 97.75 205 MET A O 1
ATOM 1595 N N . THR A 1 206 ? -1.476 -15.971 2.249 1.00 95.25 206 THR A N 1
ATOM 1596 C CA . THR A 1 206 ? -0.653 -17.146 1.983 1.00 95.25 206 THR A CA 1
ATOM 1597 C C . THR A 1 206 ? -0.870 -17.624 0.551 1.00 95.25 206 THR A C 1
ATOM 1599 O O . THR A 1 206 ? -1.889 -17.340 -0.083 1.00 95.25 206 THR A O 1
ATOM 1602 N N . LYS A 1 207 ? 0.051 -18.456 0.056 1.00 90.06 207 LYS A N 1
ATOM 1603 C CA . LYS A 1 207 ? -0.085 -19.110 -1.256 1.00 90.06 207 LYS A CA 1
ATOM 1604 C C . LYS A 1 207 ? -1.322 -20.009 -1.370 1.00 90.06 207 LYS A C 1
ATOM 1606 O O . LYS A 1 207 ? -1.754 -20.294 -2.477 1.00 90.06 207 LYS A O 1
ATOM 1611 N N . SER A 1 208 ? -1.898 -20.450 -0.247 1.00 88.12 208 SER A N 1
ATOM 1612 C CA . SER A 1 208 ? -3.135 -21.241 -0.231 1.00 88.12 208 SER A CA 1
ATOM 1613 C C . SER A 1 208 ? -4.410 -20.390 -0.241 1.00 88.12 208 SER A C 1
ATOM 1615 O O . SER A 1 208 ? -5.495 -20.943 -0.095 1.00 88.12 208 SER A O 1
ATOM 1617 N N . GLY A 1 209 ? -4.296 -19.064 -0.384 1.00 88.88 209 GLY A N 1
ATOM 1618 C CA . GLY A 1 209 ? -5.440 -18.152 -0.463 1.00 88.88 209 GLY A CA 1
ATOM 1619 C C . GLY A 1 209 ? -6.055 -17.779 0.889 1.00 88.88 209 GLY A C 1
ATOM 1620 O O . GLY A 1 209 ? -7.118 -17.167 0.923 1.00 88.88 209 GLY A O 1
ATOM 1621 N N . HIS A 1 210 ? -5.399 -18.113 2.003 1.00 94.44 210 HIS A N 1
ATOM 1622 C CA . HIS A 1 210 ? -5.837 -17.724 3.346 1.00 94.44 210 HIS A CA 1
ATOM 1623 C C . HIS A 1 210 ? -5.063 -16.505 3.844 1.00 94.44 210 HIS A C 1
ATOM 1625 O O . HIS A 1 210 ? -3.975 -16.211 3.359 1.00 94.44 210 HIS A O 1
ATOM 1631 N N . ARG A 1 211 ? -5.580 -15.819 4.863 1.00 95.62 211 ARG A N 1
ATOM 1632 C CA . ARG A 1 211 ? -4.825 -14.785 5.580 1.00 95.62 211 ARG A CA 1
ATOM 1633 C C . ARG A 1 211 ? -3.600 -15.413 6.253 1.00 95.62 211 ARG A C 1
ATOM 1635 O O . ARG A 1 211 ? -3.708 -16.477 6.861 1.00 95.62 211 ARG A O 1
ATOM 1642 N N . ALA A 1 212 ? -2.445 -14.754 6.170 1.00 95.31 212 ALA A N 1
ATOM 1643 C CA . ALA A 1 212 ? -1.229 -15.187 6.864 1.00 95.31 212 ALA A CA 1
ATOM 1644 C C . ALA A 1 212 ? -1.382 -15.107 8.391 1.00 95.31 212 ALA A C 1
ATOM 1646 O O . ALA A 1 212 ? -0.792 -15.899 9.123 1.00 95.31 212 ALA A O 1
ATOM 1647 N N . ILE A 1 213 ? -2.213 -14.174 8.861 1.00 93.81 213 ILE A N 1
ATOM 1648 C CA . ILE A 1 213 ? -2.616 -14.036 10.257 1.00 93.81 213 ILE A CA 1
ATOM 1649 C C . ILE A 1 213 ? -4.089 -14.443 10.355 1.00 93.81 213 ILE A C 1
ATOM 1651 O O . ILE A 1 213 ? -4.931 -13.888 9.658 1.00 93.81 213 ILE A O 1
ATOM 1655 N N . ALA A 1 214 ? -4.413 -15.413 11.214 1.00 90.38 214 ALA A N 1
ATOM 1656 C CA . ALA A 1 214 ? -5.758 -15.996 11.269 1.00 90.38 214 ALA A CA 1
ATOM 1657 C C . ALA A 1 214 ? -6.846 -15.011 11.738 1.00 90.38 214 ALA A C 1
ATOM 1659 O O . ALA A 1 214 ? -7.997 -15.125 11.320 1.00 90.38 214 ALA A O 1
ATOM 1660 N N . LYS A 1 215 ? -6.492 -14.075 12.625 1.00 91.19 215 LYS A N 1
ATOM 1661 C CA . LYS A 1 215 ? -7.374 -13.032 13.163 1.00 91.19 215 LYS A CA 1
ATOM 1662 C C . LYS A 1 215 ? -6.573 -11.748 13.381 1.00 91.19 215 LYS A C 1
ATOM 1664 O O . LYS A 1 215 ? -5.413 -11.866 13.780 1.00 91.19 215 LYS A O 1
ATOM 1669 N N . PRO A 1 216 ? -7.147 -10.564 13.127 1.00 88.94 216 PRO A N 1
ATOM 1670 C CA . PRO A 1 216 ? -6.457 -9.313 13.406 1.00 88.94 216 PRO A CA 1
ATOM 1671 C C . PRO A 1 216 ? -6.196 -9.172 14.912 1.00 88.94 216 PRO A C 1
ATOM 1673 O O . PRO A 1 216 ? -6.945 -9.698 15.739 1.00 88.94 216 PRO A O 1
ATOM 1676 N N . ASP A 1 217 ? -5.107 -8.494 15.271 1.00 86.94 217 ASP A N 1
ATOM 1677 C CA . ASP A 1 217 ? -4.906 -8.057 16.653 1.00 86.94 217 ASP A CA 1
ATOM 1678 C C . ASP A 1 217 ? -5.882 -6.907 16.958 1.00 86.94 217 ASP A C 1
ATOM 1680 O O . ASP A 1 217 ? -6.279 -6.154 16.067 1.00 86.94 217 ASP A O 1
ATOM 1684 N N . ILE A 1 218 ? -6.231 -6.716 18.228 1.00 87.56 218 ILE A N 1
ATOM 1685 C CA . ILE A 1 218 ? -7.097 -5.626 18.690 1.00 87.56 218 ILE A CA 1
ATOM 1686 C C . ILE A 1 218 ? -6.562 -4.279 18.194 1.00 87.56 218 ILE A C 1
ATOM 1688 O O . ILE A 1 218 ? -7.333 -3.410 17.792 1.00 87.56 218 ILE A O 1
ATOM 1692 N N . ILE A 1 219 ? -5.236 -4.096 18.183 1.00 88.06 219 ILE A N 1
ATOM 1693 C CA . ILE A 1 219 ? -4.649 -2.848 17.691 1.00 88.06 219 ILE A CA 1
ATOM 1694 C C . ILE A 1 219 ? -4.879 -2.642 16.188 1.00 88.06 219 ILE A C 1
ATOM 1696 O O . ILE A 1 219 ? -5.128 -1.512 15.770 1.00 88.06 219 ILE A O 1
ATOM 1700 N N . ASP A 1 220 ? -4.868 -3.712 15.389 1.00 88.75 220 ASP A N 1
ATOM 1701 C CA . ASP A 1 220 ? -5.189 -3.640 13.963 1.00 88.75 220 ASP A CA 1
ATOM 1702 C C . ASP A 1 220 ? -6.666 -3.283 13.764 1.00 88.75 220 ASP A C 1
ATOM 1704 O O . ASP A 1 220 ? -6.987 -2.409 12.956 1.00 88.75 220 ASP A O 1
ATOM 1708 N N . GLU A 1 221 ? -7.570 -3.874 14.546 1.00 91.12 221 GLU A N 1
ATOM 1709 C CA . GLU A 1 221 ? -8.994 -3.531 14.496 1.00 91.12 221 GLU A CA 1
ATOM 1710 C C . GLU A 1 221 ? -9.234 -2.049 14.834 1.00 91.12 221 GLU A C 1
ATOM 1712 O O . GLU A 1 221 ? -9.958 -1.350 14.115 1.00 91.12 221 GLU A O 1
ATOM 1717 N N . VAL A 1 222 ? -8.554 -1.530 15.863 1.00 90.88 222 VAL A N 1
ATOM 1718 C CA . VAL A 1 222 ? -8.604 -0.112 16.260 1.00 90.88 222 VAL A CA 1
ATOM 1719 C C . VAL A 1 222 ? -8.057 0.803 15.160 1.00 90.88 222 VAL A C 1
ATOM 1721 O O . VAL A 1 222 ? -8.683 1.810 14.803 1.00 90.88 222 VAL A O 1
ATOM 1724 N N . MET A 1 223 ? -6.897 0.474 14.591 1.00 91.94 223 MET A N 1
ATOM 1725 C CA . MET A 1 223 ? -6.259 1.297 13.561 1.00 91.94 223 MET A CA 1
ATOM 1726 C C . MET A 1 223 ? -7.070 1.299 12.264 1.00 91.94 223 MET A C 1
ATOM 1728 O O . MET A 1 223 ? -7.350 2.357 11.687 1.00 91.94 223 MET A O 1
ATOM 1732 N N . TRP A 1 224 ? -7.518 0.131 11.819 1.00 93.50 224 TRP A N 1
ATOM 1733 C CA . TRP A 1 224 ? -8.003 -0.049 10.457 1.00 93.50 224 TRP A CA 1
ATOM 1734 C C . TRP A 1 224 ? -9.521 -0.114 10.331 1.00 93.50 224 TRP A C 1
ATOM 1736 O O . TRP A 1 224 ? -10.016 0.153 9.238 1.00 93.50 224 TRP A O 1
ATOM 1746 N N . LYS A 1 225 ? -10.275 -0.424 11.398 1.00 90.81 225 LYS A N 1
ATOM 1747 C CA . LYS A 1 225 ? -11.753 -0.488 11.407 1.00 90.81 225 LYS A CA 1
ATOM 1748 C C . LYS A 1 225 ? -12.321 -1.182 10.154 1.00 90.81 225 LYS A C 1
ATOM 1750 O O . LYS A 1 225 ? -13.074 -0.592 9.382 1.00 90.81 225 LYS A O 1
ATOM 1755 N N . GLY A 1 226 ? -11.860 -2.407 9.893 1.00 92.69 226 GLY A N 1
ATOM 1756 C CA . GLY A 1 226 ? -12.291 -3.227 8.750 1.00 92.69 226 GLY A CA 1
ATOM 1757 C C . GLY A 1 226 ? -11.667 -2.878 7.387 1.00 92.69 226 GLY A C 1
ATOM 1758 O O . GLY A 1 226 ? -11.831 -3.632 6.436 1.00 92.69 226 GLY A O 1
ATOM 1759 N N . ILE A 1 227 ? -10.893 -1.789 7.249 1.00 96.00 227 ILE A N 1
ATOM 1760 C CA . ILE A 1 227 ? -10.209 -1.458 5.976 1.00 96.00 227 ILE A CA 1
ATOM 1761 C C . ILE A 1 227 ? -9.239 -2.579 5.572 1.00 96.00 227 ILE A C 1
ATOM 1763 O O . ILE A 1 227 ? -9.295 -3.063 4.447 1.00 96.00 227 ILE A O 1
ATOM 1767 N N . HIS A 1 228 ? -8.399 -3.020 6.510 1.00 95.56 228 HIS A N 1
ATOM 1768 C CA . HIS A 1 228 ? -7.445 -4.123 6.341 1.00 95.56 228 HIS A CA 1
ATOM 1769 C C . HIS A 1 228 ? -8.072 -5.462 5.904 1.00 95.56 228 HIS A C 1
ATOM 1771 O O . HIS A 1 228 ? -7.409 -6.265 5.257 1.00 95.56 228 HIS A O 1
ATOM 1777 N N . GLU A 1 229 ? -9.351 -5.706 6.198 1.00 95.75 229 GLU A N 1
ATOM 1778 C CA . GLU A 1 229 ? -10.035 -6.953 5.828 1.00 95.75 229 GLU A CA 1
ATOM 1779 C C . GLU A 1 229 ? -10.425 -6.994 4.350 1.00 95.75 229 GLU A C 1
ATOM 1781 O O . GLU A 1 229 ? -10.632 -8.071 3.791 1.00 95.75 229 GLU A O 1
ATOM 1786 N N . ARG A 1 230 ? -10.505 -5.824 3.709 1.00 97.62 230 ARG A N 1
ATOM 1787 C CA . ARG A 1 230 ? -10.858 -5.671 2.295 1.00 97.62 230 ARG A CA 1
ATOM 1788 C C . ARG A 1 230 ? -9.646 -5.584 1.375 1.00 97.62 230 ARG A C 1
ATOM 1790 O O . ARG A 1 230 ? -9.818 -5.374 0.180 1.00 97.62 230 ARG A O 1
ATOM 1797 N N . ILE A 1 231 ? -8.439 -5.722 1.920 1.00 98.62 231 ILE A N 1
ATOM 1798 C CA . ILE A 1 231 ? -7.192 -5.709 1.156 1.00 98.62 231 ILE A CA 1
ATOM 1799 C C . ILE A 1 231 ? -6.576 -7.102 1.215 1.00 98.62 231 ILE A C 1
ATOM 1801 O O . ILE A 1 231 ? -6.415 -7.645 2.303 1.00 98.62 231 ILE A O 1
ATOM 1805 N N . CYS A 1 232 ? -6.208 -7.675 0.078 1.00 98.38 232 CYS A N 1
ATOM 1806 C CA . CYS A 1 232 ? -5.563 -8.979 -0.043 1.00 98.38 232 CYS A CA 1
ATOM 1807 C C . CYS A 1 232 ? -4.204 -8.790 -0.721 1.00 98.38 232 CYS A C 1
ATOM 1809 O O . CYS A 1 232 ? -4.132 -8.596 -1.927 1.00 98.38 232 CYS A O 1
ATOM 1811 N N . LEU A 1 233 ? -3.120 -8.798 0.054 1.00 98.75 233 LEU A N 1
ATOM 1812 C CA . LEU A 1 233 ? -1.754 -8.650 -0.447 1.00 98.75 233 LEU A CA 1
ATOM 1813 C C . LEU A 1 233 ? -1.139 -10.024 -0.713 1.00 98.75 233 LEU A C 1
ATOM 1815 O O . LEU A 1 233 ? -0.945 -10.809 0.213 1.00 98.75 233 LEU A O 1
ATOM 1819 N N . HIS A 1 234 ? -0.811 -10.294 -1.969 1.00 98.38 234 HIS A N 1
ATOM 1820 C CA . HIS A 1 234 ? -0.267 -11.552 -2.455 1.00 98.38 234 HIS A CA 1
ATOM 1821 C C . HIS A 1 234 ? 1.215 -11.403 -2.806 1.00 98.38 234 HIS A C 1
ATOM 1823 O O . HIS A 1 234 ? 1.586 -10.533 -3.593 1.00 98.38 234 HIS A O 1
ATOM 1829 N N . GLU A 1 235 ? 2.045 -12.297 -2.262 1.00 97.69 235 GLU A N 1
ATOM 1830 C CA . GLU A 1 235 ? 3.404 -12.517 -2.765 1.00 97.69 235 GLU A CA 1
ATOM 1831 C C . GLU A 1 235 ? 3.331 -13.400 -4.017 1.00 97.69 235 GLU A C 1
ATOM 1833 O O . GLU A 1 235 ? 3.242 -14.629 -3.915 1.00 97.69 235 GLU A O 1
ATOM 1838 N N . ALA A 1 236 ? 3.318 -12.782 -5.194 1.00 96.88 236 ALA A N 1
ATOM 1839 C CA . ALA A 1 236 ? 3.201 -13.493 -6.460 1.00 96.88 236 ALA A CA 1
ATOM 1840 C C . ALA A 1 236 ? 3.765 -12.678 -7.625 1.00 96.88 236 ALA A C 1
ATOM 1842 O O . ALA A 1 236 ? 3.869 -11.453 -7.576 1.00 96.88 236 ALA A O 1
ATOM 1843 N N . ASP A 1 237 ? 4.089 -13.377 -8.707 1.00 95.94 237 ASP A N 1
ATOM 1844 C CA . ASP A 1 237 ? 4.263 -12.730 -9.996 1.00 95.94 237 ASP A CA 1
ATOM 1845 C C . ASP A 1 237 ? 2.899 -12.320 -10.570 1.00 95.94 237 ASP A C 1
ATOM 1847 O O . ASP A 1 237 ? 1.951 -13.100 -10.520 1.00 95.94 237 ASP A O 1
ATOM 1851 N N . ALA A 1 238 ? 2.780 -11.118 -11.137 1.00 96.25 238 ALA A N 1
ATOM 1852 C CA . ALA A 1 238 ? 1.495 -10.622 -11.636 1.00 96.25 238 ALA A CA 1
ATOM 1853 C C . ALA A 1 238 ? 0.942 -11.414 -12.833 1.00 96.25 238 ALA A C 1
ATOM 1855 O O . ALA A 1 238 ? -0.273 -11.583 -12.939 1.00 96.25 238 ALA A O 1
ATOM 1856 N N . GLU A 1 239 ? 1.807 -11.929 -13.715 1.00 95.81 239 GLU A N 1
ATOM 1857 C CA . GLU A 1 239 ? 1.372 -12.776 -14.832 1.00 95.81 239 GLU A CA 1
ATOM 1858 C C . GLU A 1 239 ? 0.899 -14.142 -14.327 1.00 95.81 239 GLU A C 1
ATOM 1860 O O . GLU A 1 239 ? -0.169 -14.611 -14.719 1.00 95.81 239 GLU A O 1
ATOM 1865 N N . GLU A 1 240 ? 1.639 -14.754 -13.402 1.00 95.19 240 GLU A N 1
ATOM 1866 C CA . GLU A 1 240 ? 1.231 -16.010 -12.761 1.00 95.19 240 GLU A CA 1
ATOM 1867 C C . GLU A 1 240 ? -0.071 -15.844 -11.962 1.00 95.19 240 GLU A C 1
ATOM 1869 O O . GLU A 1 240 ? -0.968 -16.682 -12.044 1.00 95.19 240 GLU A O 1
ATOM 1874 N N . PHE A 1 241 ? -0.203 -14.746 -11.215 1.00 95.69 241 PHE A N 1
ATOM 1875 C CA . PHE A 1 241 ? -1.392 -14.461 -10.420 1.00 95.69 241 PHE A CA 1
ATOM 1876 C C . PHE A 1 241 ? -2.631 -14.353 -11.304 1.00 95.69 241 PHE A C 1
ATOM 1878 O O . PHE A 1 241 ? -3.639 -14.990 -11.011 1.00 95.69 241 PHE A O 1
ATOM 1885 N N . ILE A 1 242 ? -2.565 -13.581 -12.394 1.00 95.06 242 ILE A N 1
ATOM 1886 C CA . ILE A 1 242 ? -3.738 -13.374 -13.247 1.00 95.06 242 ILE A CA 1
ATOM 1887 C C . ILE A 1 242 ? -4.080 -14.613 -14.076 1.00 95.06 242 ILE A C 1
ATOM 1889 O O . ILE A 1 242 ? -5.249 -14.896 -14.294 1.00 95.06 242 ILE A O 1
ATOM 1893 N N . THR A 1 243 ? -3.080 -15.377 -14.523 1.00 93.62 243 THR A N 1
ATOM 1894 C CA . THR A 1 243 ? -3.306 -16.593 -15.328 1.00 93.62 243 THR A CA 1
ATOM 1895 C C . THR A 1 243 ? -3.914 -17.731 -14.514 1.00 93.62 243 THR A C 1
ATOM 1897 O O . THR A 1 243 ? -4.650 -18.546 -15.065 1.00 93.62 243 THR A O 1
ATOM 1900 N N . ASN A 1 244 ? -3.655 -17.768 -13.206 1.00 91.56 244 ASN A N 1
ATOM 1901 C CA . ASN A 1 244 ? -4.192 -18.777 -12.294 1.00 91.56 244 ASN A CA 1
ATOM 1902 C C . ASN A 1 244 ? -5.453 -18.319 -11.544 1.00 91.56 244 ASN A C 1
ATOM 1904 O O . ASN A 1 244 ? -5.939 -19.035 -10.666 1.00 91.56 244 ASN A O 1
ATOM 1908 N N . ASN A 1 245 ? -5.985 -17.138 -11.861 1.00 87.31 245 ASN A N 1
ATOM 1909 C CA . ASN A 1 245 ? -7.147 -16.562 -11.198 1.00 87.31 245 ASN A CA 1
ATOM 1910 C C . ASN A 1 245 ? -8.287 -16.343 -12.202 1.00 87.31 245 ASN A C 1
ATOM 1912 O O . ASN A 1 245 ? -8.067 -16.002 -13.355 1.00 87.31 245 ASN A O 1
ATOM 1916 N N . THR A 1 246 ? -9.522 -16.551 -11.750 1.00 86.06 246 THR A N 1
ATOM 1917 C CA . THR A 1 246 ? -10.752 -16.348 -12.539 1.00 86.06 246 THR A CA 1
ATOM 1918 C C . THR A 1 246 ? -11.557 -15.135 -12.065 1.00 86.06 246 THR A C 1
ATOM 1920 O O . THR A 1 246 ? -12.671 -14.893 -12.524 1.00 86.06 246 THR A O 1
ATOM 1923 N N . ASN A 1 247 ? -11.015 -14.371 -11.113 1.00 90.69 247 ASN A N 1
ATOM 1924 C CA . ASN A 1 247 ? -11.618 -13.145 -10.624 1.00 90.69 247 ASN A CA 1
ATOM 1925 C C . ASN A 1 247 ? -11.690 -12.103 -11.742 1.00 90.69 247 ASN A C 1
ATOM 1927 O O . ASN A 1 247 ? -10.675 -11.722 -12.318 1.00 90.69 247 ASN A O 1
ATOM 1931 N N . LEU A 1 248 ? -12.888 -11.564 -11.951 1.00 91.94 248 LEU A N 1
ATOM 1932 C CA . LEU A 1 248 ? -13.085 -10.363 -12.750 1.00 91.94 248 LEU A CA 1
ATOM 1933 C C . LEU A 1 248 ? -12.824 -9.123 -11.892 1.00 91.94 248 LEU A C 1
ATOM 1935 O O . LEU A 1 248 ? -13.277 -9.039 -10.743 1.00 91.94 248 LEU A O 1
ATOM 1939 N N . TYR A 1 249 ? -12.106 -8.165 -12.470 1.00 95.12 249 TYR A N 1
ATOM 1940 C CA . TYR A 1 249 ? -11.775 -6.891 -11.844 1.00 95.12 249 TYR A CA 1
ATOM 1941 C C . TYR A 1 249 ? -12.469 -5.750 -12.580 1.00 95.12 249 TYR A C 1
ATOM 1943 O O . TYR A 1 249 ? -12.409 -5.662 -13.804 1.00 95.12 249 TYR A O 1
ATOM 1951 N N . ASP A 1 250 ? -13.088 -4.847 -11.822 1.00 95.19 250 ASP A N 1
ATOM 1952 C CA . ASP A 1 250 ? -13.714 -3.637 -12.361 1.00 95.19 250 ASP A CA 1
ATOM 1953 C C . ASP A 1 250 ? -12.658 -2.589 -12.744 1.00 95.19 250 ASP A C 1
ATOM 1955 O O . ASP A 1 250 ? -12.901 -1.702 -13.562 1.00 95.19 250 ASP A O 1
ATOM 1959 N N . MET A 1 251 ? -11.480 -2.663 -12.116 1.00 95.25 251 MET A N 1
ATOM 1960 C CA . MET A 1 251 ? -10.369 -1.746 -12.334 1.00 95.25 251 MET A CA 1
ATOM 1961 C C . MET A 1 251 ? -9.036 -2.422 -12.025 1.00 95.25 251 MET A C 1
ATOM 1963 O O . MET A 1 251 ? -8.916 -3.151 -11.040 1.00 95.25 251 MET A O 1
ATOM 1967 N N . ILE A 1 252 ? -8.021 -2.130 -12.838 1.00 96.38 252 ILE A N 1
ATOM 1968 C CA . ILE A 1 252 ? -6.665 -2.649 -12.662 1.00 96.38 252 ILE A CA 1
ATOM 1969 C C . ILE A 1 252 ? -5.675 -1.491 -12.736 1.00 96.38 252 ILE A C 1
ATOM 1971 O O . ILE A 1 252 ? -5.646 -0.748 -13.716 1.00 96.38 252 ILE A O 1
ATOM 1975 N N . PHE A 1 253 ? -4.857 -1.356 -11.699 1.00 97.44 253 PHE A N 1
ATOM 1976 C CA . PHE A 1 253 ? -3.705 -0.470 -11.660 1.00 97.44 253 PHE A CA 1
ATOM 1977 C C . PHE A 1 253 ? -2.436 -1.288 -11.859 1.00 97.44 253 PHE A C 1
ATOM 1979 O O . PHE A 1 253 ? -2.224 -2.277 -11.161 1.00 97.44 253 PHE A O 1
ATOM 1986 N N . VAL A 1 254 ? -1.586 -0.858 -12.789 1.00 96.31 254 VAL A N 1
ATOM 1987 C CA . VAL A 1 254 ? -0.260 -1.442 -12.995 1.00 96.31 254 VAL A CA 1
ATOM 1988 C C . VAL A 1 254 ? 0.778 -0.379 -12.650 1.00 96.31 254 VAL A C 1
ATOM 1990 O O . VAL A 1 254 ? 0.916 0.600 -13.376 1.00 96.31 254 VAL A O 1
ATOM 1993 N N . ASP A 1 255 ? 1.449 -0.563 -11.517 1.00 94.38 255 ASP A N 1
ATOM 1994 C CA . ASP A 1 255 ? 2.470 0.320 -10.936 1.00 94.38 255 ASP A CA 1
ATOM 1995 C C . ASP A 1 255 ? 3.678 -0.517 -10.483 1.00 94.38 255 ASP A C 1
ATOM 1997 O O . ASP A 1 255 ? 4.045 -0.554 -9.311 1.00 94.38 255 ASP A O 1
ATOM 2001 N N . ALA A 1 256 ? 4.245 -1.290 -11.412 1.00 92.06 256 ALA A N 1
ATOM 2002 C CA . ALA A 1 256 ? 5.308 -2.246 -11.122 1.00 92.06 256 ALA A CA 1
ATOM 2003 C C . ALA A 1 256 ? 6.547 -1.962 -11.968 1.00 92.06 256 ALA A C 1
ATOM 2005 O O . ALA A 1 256 ? 6.504 -2.088 -13.189 1.00 92.06 256 ALA A O 1
ATOM 2006 N N . TYR A 1 257 ? 7.650 -1.646 -11.300 1.00 89.88 257 TYR A N 1
ATOM 2007 C CA . TYR A 1 257 ? 8.960 -1.402 -11.894 1.00 89.88 257 TYR A CA 1
ATOM 2008 C C . TYR A 1 257 ? 9.989 -2.293 -11.202 1.00 89.88 257 TYR A C 1
ATOM 2010 O O . TYR A 1 257 ? 9.818 -2.648 -10.033 1.00 89.88 257 TYR A O 1
ATOM 2018 N N . ASP A 1 258 ? 11.041 -2.677 -11.918 1.00 85.81 258 ASP A N 1
ATOM 2019 C CA . ASP A 1 258 ? 12.159 -3.402 -11.316 1.00 85.81 258 ASP A CA 1
ATOM 2020 C C . ASP A 1 258 ? 13.167 -2.460 -10.623 1.00 85.81 258 ASP A C 1
ATOM 2022 O O . ASP A 1 258 ? 12.972 -1.244 -10.512 1.00 85.81 258 ASP A O 1
ATOM 2026 N N . GLY A 1 259 ? 14.264 -3.035 -10.120 1.00 83.81 259 GLY A N 1
ATOM 2027 C CA . GLY A 1 259 ? 15.345 -2.298 -9.458 1.00 83.81 259 GLY A CA 1
ATOM 2028 C C . GLY A 1 259 ? 16.025 -1.233 -10.325 1.00 83.81 259 GLY A C 1
ATOM 2029 O O . GLY A 1 259 ? 16.640 -0.318 -9.767 1.00 83.81 259 GLY A O 1
ATOM 2030 N N . ASP A 1 260 ? 15.881 -1.334 -11.649 1.00 86.88 260 ASP A N 1
ATOM 2031 C CA . ASP A 1 260 ? 16.479 -0.456 -12.655 1.00 86.88 260 ASP A CA 1
ATOM 2032 C C . ASP A 1 260 ? 15.463 0.550 -13.231 1.00 86.88 260 ASP A C 1
ATOM 2034 O O . ASP A 1 260 ? 15.758 1.234 -14.211 1.00 86.88 260 ASP A O 1
ATOM 2038 N N . ASP A 1 261 ? 14.286 0.677 -12.602 1.00 86.69 261 ASP A N 1
ATOM 2039 C CA . ASP A 1 261 ? 13.193 1.567 -13.027 1.00 86.69 261 ASP A CA 1
ATOM 2040 C C . ASP A 1 261 ? 12.611 1.191 -14.404 1.00 86.69 261 ASP A C 1
ATOM 2042 O O . ASP A 1 261 ? 12.074 2.024 -15.139 1.00 86.69 261 ASP A O 1
ATOM 2046 N N . VAL A 1 262 ? 12.703 -0.092 -14.775 1.00 89.50 262 VAL A N 1
ATOM 2047 C CA . VAL A 1 262 ? 12.176 -0.608 -16.040 1.00 89.50 262 VAL A CA 1
ATOM 2048 C C . VAL A 1 262 ? 10.791 -1.208 -15.827 1.00 89.50 262 VAL A C 1
ATOM 2050 O O . VAL A 1 262 ? 10.566 -2.054 -14.961 1.00 89.50 262 VAL A O 1
ATOM 2053 N N . PHE A 1 263 ? 9.845 -0.791 -16.672 1.00 91.75 263 PHE A N 1
ATOM 2054 C CA . PHE A 1 263 ? 8.497 -1.348 -16.701 1.00 91.75 263 PHE A CA 1
ATOM 2055 C C . PHE A 1 263 ? 8.486 -2.717 -17.420 1.00 91.75 263 PHE A C 1
ATOM 2057 O O . PHE A 1 263 ? 8.767 -2.768 -18.627 1.00 91.75 263 PHE A O 1
ATOM 2064 N N . PRO A 1 264 ? 8.157 -3.839 -16.743 1.00 92.50 264 PRO A N 1
ATOM 2065 C CA . PRO A 1 264 ? 8.345 -5.178 -17.302 1.00 92.50 264 PRO A CA 1
ATOM 2066 C C . PRO A 1 264 ? 7.541 -5.428 -18.586 1.00 92.50 264 PRO A C 1
ATOM 2068 O O . PRO A 1 264 ? 6.314 -5.346 -18.586 1.00 92.50 264 PRO A O 1
ATOM 2071 N N . HIS A 1 265 ? 8.225 -5.838 -19.664 1.00 94.19 265 HIS A N 1
ATOM 2072 C CA . HIS A 1 265 ? 7.637 -6.079 -20.997 1.00 94.19 265 HIS A CA 1
ATOM 2073 C C . HIS A 1 265 ? 6.363 -6.936 -20.981 1.00 94.19 265 HIS A C 1
ATOM 2075 O O . HIS A 1 265 ? 5.392 -6.652 -21.681 1.00 94.19 265 HIS A O 1
ATOM 2081 N N . LYS A 1 266 ? 6.334 -7.979 -20.149 1.00 94.19 266 LYS A N 1
ATOM 2082 C CA . LYS A 1 266 ? 5.185 -8.887 -20.042 1.00 94.19 266 LYS A CA 1
ATOM 2083 C C . LYS A 1 266 ? 3.892 -8.214 -19.565 1.00 94.19 266 LYS A C 1
ATOM 2085 O O . LYS A 1 266 ? 2.817 -8.707 -19.884 1.00 94.19 266 LYS A O 1
ATOM 2090 N N . LEU A 1 267 ? 3.970 -7.089 -18.851 1.00 94.56 267 LEU A N 1
ATOM 2091 C CA . LEU A 1 267 ? 2.787 -6.393 -18.332 1.00 94.56 267 LEU A CA 1
ATOM 2092 C C . LEU A 1 267 ? 2.129 -5.467 -19.362 1.00 94.56 267 LEU A C 1
ATOM 2094 O O . LEU A 1 267 ? 1.021 -4.991 -19.126 1.00 94.56 267 LEU A O 1
ATOM 2098 N N . TRP A 1 268 ? 2.777 -5.228 -20.505 1.00 92.31 268 TRP A N 1
ATOM 2099 C CA . TRP A 1 268 ? 2.258 -4.334 -21.543 1.00 92.31 268 TRP A CA 1
ATOM 2100 C C . TRP A 1 268 ? 2.317 -4.882 -22.966 1.00 92.31 268 TRP A C 1
ATOM 2102 O O . TRP A 1 268 ? 1.687 -4.312 -23.856 1.00 92.31 268 TRP A O 1
ATOM 2112 N N . ASN A 1 269 ? 3.022 -5.988 -23.205 1.00 94.50 269 ASN A N 1
ATOM 2113 C CA . ASN A 1 269 ? 2.995 -6.665 -24.495 1.00 94.50 269 ASN A CA 1
ATOM 2114 C C . ASN A 1 269 ? 1.586 -7.231 -24.781 1.00 94.50 269 ASN A C 1
ATOM 2116 O O . ASN A 1 269 ? 1.145 -8.109 -24.039 1.00 94.50 269 ASN A O 1
ATOM 2120 N N . PRO A 1 270 ? 0.897 -6.817 -25.865 1.00 92.62 270 PRO A N 1
ATOM 2121 C CA . PRO A 1 270 ? -0.440 -7.312 -26.220 1.00 92.62 270 PRO A CA 1
ATOM 2122 C C . PRO A 1 270 ? -0.548 -8.835 -26.366 1.00 92.62 270 PRO A C 1
ATOM 2124 O O . PRO A 1 270 ? -1.636 -9.394 -26.209 1.00 92.62 270 PRO A O 1
ATOM 2127 N N . ASP A 1 271 ? 0.570 -9.496 -26.672 1.00 94.50 271 ASP A N 1
ATOM 2128 C CA . ASP A 1 271 ? 0.645 -10.942 -26.848 1.00 94.50 271 ASP A CA 1
ATOM 2129 C C . ASP A 1 271 ? 1.021 -11.711 -25.580 1.00 94.50 271 ASP A C 1
ATOM 2131 O O . ASP A 1 271 ? 1.032 -12.949 -25.617 1.00 94.50 271 ASP A O 1
ATOM 2135 N N . SER A 1 272 ? 1.305 -11.021 -24.470 1.00 95.12 272 SER A N 1
ATOM 2136 C CA . SER A 1 272 ? 1.647 -11.684 -23.215 1.00 95.12 272 SER A CA 1
ATOM 2137 C C . SER A 1 272 ? 0.464 -12.476 -22.650 1.00 95.12 272 SER A C 1
ATOM 2139 O O . SER A 1 272 ? -0.698 -12.087 -22.832 1.00 95.12 272 SER A O 1
ATOM 2141 N N . PRO A 1 273 ? 0.734 -13.585 -21.937 1.00 95.31 273 PRO A N 1
ATOM 2142 C CA . PRO A 1 273 ? -0.277 -14.269 -21.141 1.00 95.31 273 PRO A CA 1
ATOM 2143 C C . PRO A 1 273 ? -1.027 -13.312 -20.209 1.00 95.31 273 PRO A C 1
ATOM 2145 O O . PRO A 1 273 ? -2.248 -13.390 -20.134 1.00 95.31 273 PRO A O 1
ATOM 2148 N N . PHE A 1 274 ? -0.325 -12.357 -19.587 1.00 94.81 274 PHE A N 1
ATOM 2149 C CA . PHE A 1 274 ? -0.934 -11.357 -18.710 1.00 94.81 274 PHE A CA 1
ATOM 2150 C C . PHE A 1 274 ? -2.081 -10.586 -19.389 1.00 94.81 274 PHE A C 1
ATOM 2152 O O . PHE A 1 274 ? -3.219 -10.657 -18.928 1.00 94.81 274 PHE A O 1
ATOM 2159 N N . LEU A 1 275 ? -1.826 -9.896 -20.511 1.00 93.06 275 LEU A N 1
ATOM 2160 C CA . LEU A 1 275 ? -2.866 -9.098 -21.180 1.00 93.06 275 LEU A CA 1
ATOM 2161 C C . LEU A 1 275 ? -3.943 -9.953 -21.859 1.00 93.06 275 LEU A C 1
ATOM 2163 O O . LEU A 1 275 ? -5.065 -9.481 -22.053 1.00 93.06 275 LEU A O 1
ATOM 2167 N N . LYS A 1 276 ? -3.630 -11.201 -22.226 1.00 93.06 276 LYS A N 1
ATOM 2168 C CA . LYS A 1 276 ? -4.620 -12.148 -22.756 1.00 93.06 276 LYS A CA 1
ATOM 2169 C C . LYS A 1 276 ? -5.617 -12.578 -21.682 1.00 93.06 276 LYS A C 1
ATOM 2171 O O . LYS A 1 276 ? -6.811 -12.564 -21.965 1.00 93.06 276 LYS A O 1
ATOM 2176 N N . SER A 1 277 ? -5.149 -12.870 -20.470 1.00 92.12 277 SER A N 1
ATOM 2177 C CA . SER A 1 277 ? -6.005 -13.271 -19.346 1.00 92.12 277 SER A CA 1
ATOM 2178 C C . SER A 1 277 ? -6.910 -12.147 -18.839 1.00 92.12 277 SER A C 1
ATOM 2180 O O . SER A 1 277 ? -7.974 -12.422 -18.308 1.00 92.12 277 SER A O 1
ATOM 2182 N N . LEU A 1 278 ? -6.548 -10.875 -19.043 1.00 87.94 278 LEU A N 1
ATOM 2183 C CA . LEU A 1 278 ? -7.414 -9.743 -18.678 1.00 87.94 278 LEU A CA 1
ATOM 2184 C C . LEU A 1 278 ? -8.663 -9.588 -19.559 1.00 87.94 278 LEU A C 1
ATOM 2186 O O . LEU A 1 278 ? -9.554 -8.811 -19.221 1.00 87.94 278 LEU A O 1
ATOM 2190 N N . LYS A 1 279 ? -8.718 -10.266 -20.712 1.00 77.06 279 LYS A N 1
ATOM 2191 C CA . LYS A 1 279 ? -9.847 -10.183 -21.658 1.00 77.06 279 LYS A CA 1
ATOM 2192 C C . LYS A 1 279 ? -10.943 -11.214 -21.384 1.00 77.06 279 LYS A C 1
ATOM 2194 O O . LYS A 1 279 ? -11.971 -11.174 -22.059 1.00 77.06 279 LYS A O 1
ATOM 2199 N N . THR A 1 280 ? -10.686 -12.157 -20.487 1.00 60.94 280 THR A N 1
ATOM 2200 C CA . THR A 1 280 ? -11.502 -13.349 -20.226 1.00 60.94 280 THR A CA 1
ATOM 2201 C C . THR A 1 280 ? -12.023 -13.331 -18.807 1.00 60.94 280 THR A C 1
ATOM 2203 O O . THR A 1 280 ? -13.217 -13.651 -18.635 1.00 60.94 280 THR A O 1
#

InterPro domains:
  IPR029063 S-adenosyl-L-methionine-dependent methyltransferase superfamily [G3DSA:3.40.50.150] (89-280)
  IPR029063 S-adenosyl-L-methionine-dependent methyltransferase superfamily [SSF53335] (116-267)
  IPR051419 Lysine/N-terminal Methyltransferase Superfamily [PTHR12176] (54-265)

Secondary structure (DSSP, 8-state):
---TT-TTSGGGHHHHH-BTTB--EEEEEEE-SSS--EEEEEEEE---S-GGGHHHHHHHHHHHHHHHSTTGGGG--EEEEEEEEEEEEETTTEEEEEEEEEEEEETTEEEEEEEEE-TT---SHHHHHHHHHHHHHHHHTT--HHHHHTTSS-EEEEEE--TTSHHHHHHHHH-TTEEEEEEES-HHHHHHHHHTT---GGGEEPTTSSBSSSS--HHHHHHHTTGGGGEEEEES-HHHHHHT-----SEEEE----TTS---GGGT-TTSHHHHHTT-

Sequence (280 aa):
RRHLEDEGDWLYASEWWGSASDEGKTVLRSTSGKGNGVVSVTAHPSSRPNRMEWSKMERWLQQRCEEVHPGYGGDGNLRVLGYQWRALRFNDVTRQSTTKVMLTCRENKPELVYLMQQPHCLAVPYLKSMVSAGLTAVASCNFDIISTLQGKKNMRILCIGHGGGSLPLFLASKIQGAIVDVVEIDPLVISASIRAMGFPAFSLMTKSGHRAIAKPDIIDEVMWKGIHERICLHEADAEEFITNNTNLYDMIFVDAYDGDDVFPHKLWNPDSPFLKSLKT

Foldseek 3Di:
DPDPPQLLDLVCVCQACDDPVDNAAWPDWDQFPQFLGIKTKGKGARPPPPPVCQVVVQVLLVVLLCVLDPPCVVQAGKGWPHKIWIFIAGPSPRTQDIWIWIWIDGPVCNVDIAIATDQSHDNDVVLVVLVVVFVVVLVVVVHPQVCQQVLNEAAEEEEERCQLNNNLSNCLVRGVRYQYEYEDQTVVSVVCNVPPVNDQQQQEADPVGHGPDNDGDSSSCSRQVCSSVSHHYYNDDQLVVLLPDPDQHSYYHYSDAGSVRDDDPLCPPCPHSNVVSNVD

pLDDT: mean 91.86, std 8.61, range [43.91, 98.75]

Organism: NCBI:txid97028